Protein AF-A0A917IHY6-F1 (afdb_monomer_lite)

Sequence (249 aa):
MSSLSRALKDVFDDLPLHLRRVADRFEARMARTSADLRDKRRAYQETDTELGDAVDAPRPNRTAAGAVDADAASVRTEAEVRVDASRDAAPDAAPDLGRDAAPDLAPDLGPDTAPDGPVQELDVGTYRELRNREVVGDGLQHDHIPSSAAIIRAKEIELGRELTRDEIRDLHNDAIAVELRDELHAQSRTFRGRNTQEQIDLDARDLPAAAERDYAVLRENLIDTGDYDIETIDDVIDRLRERNGRLGR

Radius of gyration: 30.87 Å; chains: 1; bounding box: 85×78×70 Å

Structure (mmCIF, N/CA/C/O backbone):
data_AF-A0A917IHY6-F1
#
_entry.id   AF-A0A917IHY6-F1
#
loop_
_atom_site.group_PDB
_atom_site.id
_atom_site.type_symbol
_atom_site.label_atom_id
_atom_site.label_alt_id
_atom_site.label_comp_id
_atom_site.label_asym_id
_atom_site.label_entity_id
_atom_site.label_seq_id
_atom_site.pdbx_PDB_ins_code
_atom_site.Cartn_x
_atom_site.Cartn_y
_atom_site.Cartn_z
_atom_site.occupancy
_atom_site.B_iso_or_equiv
_atom_site.auth_seq_id
_atom_site.auth_comp_id
_atom_site.auth_asym_id
_atom_site.auth_atom_id
_atom_site.pdbx_PDB_model_num
ATOM 1 N N . MET A 1 1 ? 46.235 -12.110 6.624 1.00 52.03 1 MET A N 1
ATOM 2 C CA . MET A 1 1 ? 45.543 -11.805 5.352 1.00 52.03 1 MET A CA 1
ATOM 3 C C . MET A 1 1 ? 46.462 -12.195 4.204 1.00 52.03 1 MET A C 1
ATOM 5 O O . MET A 1 1 ? 47.626 -11.811 4.246 1.00 52.03 1 MET A O 1
ATOM 9 N N . SER A 1 2 ? 46.000 -13.037 3.271 1.00 58.53 2 SER A N 1
ATOM 10 C CA . SER A 1 2 ? 46.828 -13.51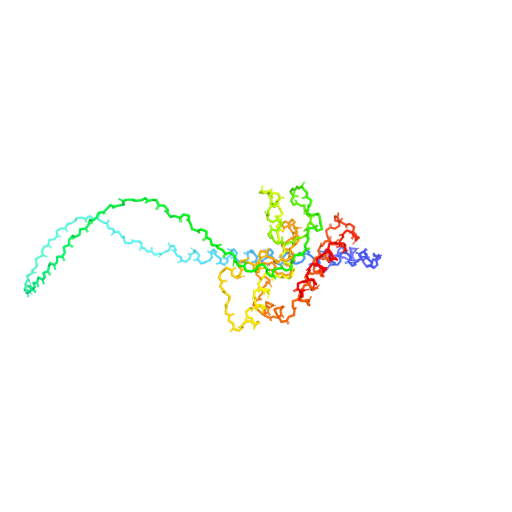9 2.151 1.00 58.53 2 SER A CA 1
ATOM 11 C C . SER A 1 2 ? 47.092 -12.394 1.140 1.00 58.53 2 SER A C 1
ATOM 13 O O . SER A 1 2 ? 46.348 -11.413 1.104 1.00 58.53 2 SER A O 1
ATOM 15 N N . SER A 1 3 ? 48.137 -12.516 0.311 1.00 54.94 3 SER A N 1
ATOM 16 C CA . SER A 1 3 ? 48.445 -11.512 -0.727 1.00 54.94 3 SER A CA 1
ATOM 17 C C . SER A 1 3 ? 47.293 -11.314 -1.720 1.00 54.94 3 SER A C 1
ATOM 19 O O . SER A 1 3 ? 47.098 -10.206 -2.211 1.00 54.94 3 SER A O 1
ATOM 21 N N . LEU A 1 4 ? 46.478 -12.352 -1.932 1.00 43.69 4 LEU A N 1
ATOM 22 C CA . LEU A 1 4 ? 45.288 -12.320 -2.781 1.00 43.69 4 LEU A CA 1
ATOM 23 C C . LEU A 1 4 ? 44.179 -11.422 -2.203 1.00 43.69 4 LEU A C 1
ATOM 25 O O . LEU A 1 4 ? 43.513 -10.706 -2.941 1.00 43.69 4 LEU A O 1
ATOM 29 N N . SER A 1 5 ? 44.024 -11.402 -0.873 1.00 61.12 5 SER A N 1
ATOM 30 C CA . SER A 1 5 ? 43.030 -10.561 -0.185 1.00 61.12 5 SER A CA 1
ATOM 31 C C . SER A 1 5 ? 43.401 -9.075 -0.194 1.00 61.12 5 SER A C 1
ATOM 33 O O . SER A 1 5 ? 42.518 -8.234 -0.054 1.00 61.12 5 SER A O 1
ATOM 35 N N . ARG A 1 6 ? 44.688 -8.745 -0.355 1.00 65.75 6 ARG A N 1
ATOM 36 C CA . ARG A 1 6 ? 45.148 -7.355 -0.453 1.00 65.75 6 ARG A CA 1
ATOM 37 C C . ARG A 1 6 ? 44.912 -6.795 -1.859 1.00 65.75 6 ARG A C 1
ATOM 39 O O . ARG A 1 6 ? 44.321 -5.736 -1.986 1.00 65.75 6 ARG A O 1
ATOM 46 N N . ALA A 1 7 ? 45.238 -7.573 -2.893 1.00 60.28 7 ALA A N 1
ATOM 47 C CA . ALA A 1 7 ? 45.039 -7.174 -4.288 1.00 60.28 7 ALA A CA 1
ATOM 48 C C . ALA A 1 7 ? 43.558 -6.964 -4.663 1.00 60.28 7 ALA A C 1
ATOM 50 O O . ALA A 1 7 ? 43.243 -6.054 -5.421 1.00 60.28 7 ALA A O 1
ATOM 51 N N . LEU A 1 8 ? 42.639 -7.767 -4.111 1.00 59.56 8 LEU A N 1
ATOM 52 C CA . LEU A 1 8 ? 41.200 -7.565 -4.328 1.00 59.56 8 LEU A CA 1
ATOM 53 C C . LEU A 1 8 ? 40.675 -6.281 -3.671 1.00 59.56 8 LEU A C 1
ATOM 55 O O . LEU A 1 8 ? 39.807 -5.622 -4.236 1.00 59.56 8 LEU A O 1
ATOM 59 N N . LYS A 1 9 ? 41.212 -5.919 -2.501 1.00 64.62 9 LYS A N 1
ATOM 60 C CA . LYS A 1 9 ? 40.835 -4.693 -1.794 1.00 64.62 9 LYS A CA 1
ATOM 61 C C . LYS A 1 9 ? 41.284 -3.453 -2.568 1.00 64.62 9 LYS A C 1
ATOM 63 O O . LYS A 1 9 ? 40.494 -2.533 -2.730 1.00 64.62 9 LYS A O 1
ATOM 68 N N . ASP A 1 10 ? 42.498 -3.480 -3.113 1.00 66.69 10 ASP A N 1
ATOM 69 C CA . ASP A 1 10 ? 43.061 -2.358 -3.872 1.00 66.69 10 ASP A CA 1
ATOM 70 C C . ASP A 1 10 ? 42.271 -2.077 -5.169 1.00 66.69 10 ASP A C 1
ATOM 72 O O . ASP A 1 10 ? 42.071 -0.922 -5.525 1.00 66.69 10 ASP A O 1
ATOM 76 N N . VAL A 1 11 ? 41.743 -3.111 -5.840 1.00 67.44 11 VAL A N 1
ATOM 77 C CA . VAL A 1 11 ? 40.859 -2.955 -7.018 1.00 67.44 11 VAL A CA 1
ATOM 78 C C . VAL A 1 11 ? 39.503 -2.351 -6.636 1.00 67.44 11 VAL A C 1
ATOM 80 O O . VAL A 1 11 ? 38.942 -1.538 -7.369 1.00 67.44 11 VAL A O 1
ATOM 83 N N . PHE A 1 12 ? 38.970 -2.733 -5.478 1.00 63.47 12 PHE A N 1
ATOM 84 C CA . PHE A 1 12 ? 37.693 -2.229 -4.973 1.00 63.47 12 PHE A CA 1
ATOM 85 C C . PHE A 1 12 ? 37.798 -0.765 -4.519 1.00 63.47 12 PHE A C 1
ATOM 87 O O . PHE A 1 12 ? 36.914 0.052 -4.781 1.00 63.47 12 PHE A O 1
ATOM 94 N N . ASP A 1 13 ? 38.936 -0.421 -3.914 1.00 69.06 13 ASP A N 1
ATOM 95 C CA . ASP A 1 13 ? 39.289 0.917 -3.452 1.00 69.06 13 ASP A CA 1
ATOM 96 C C . ASP A 1 13 ? 39.707 1.871 -4.587 1.00 69.06 13 ASP A C 1
ATOM 98 O O . ASP A 1 13 ? 40.018 3.030 -4.299 1.00 69.06 13 ASP A O 1
ATOM 102 N N . ASP A 1 14 ? 39.640 1.449 -5.856 1.00 67.31 14 ASP A N 1
ATOM 103 C CA . ASP A 1 14 ? 39.878 2.288 -7.044 1.00 67.31 14 ASP A CA 1
ATOM 104 C C . ASP A 1 14 ? 38.619 2.469 -7.921 1.00 67.31 14 ASP A C 1
ATOM 106 O O . ASP A 1 14 ? 38.602 3.236 -8.883 1.00 67.31 14 ASP A O 1
ATOM 110 N N . LEU A 1 15 ? 37.496 1.836 -7.553 1.00 73.00 15 LEU A N 1
ATOM 111 C CA . LEU A 1 15 ? 36.220 2.021 -8.250 1.00 73.00 15 LEU A CA 1
ATOM 112 C C . LEU A 1 15 ? 35.687 3.459 -8.082 1.00 73.00 15 LEU A C 1
ATOM 114 O O . LEU A 1 15 ? 35.825 4.046 -7.004 1.00 73.00 15 LEU A O 1
ATOM 118 N N . PRO A 1 16 ? 35.005 4.037 -9.085 1.00 81.94 16 PRO A N 1
ATOM 119 C CA . PRO A 1 16 ? 34.210 5.249 -8.908 1.00 81.94 16 PRO A CA 1
ATOM 120 C C . PRO A 1 16 ? 33.250 5.128 -7.714 1.00 81.94 16 PRO A C 1
ATOM 122 O O . PRO A 1 16 ? 32.655 4.072 -7.498 1.00 81.94 16 PRO A O 1
ATOM 125 N N . LEU A 1 17 ? 33.047 6.216 -6.960 1.00 65.94 17 LEU A N 1
ATOM 126 C CA . LEU A 1 17 ? 32.244 6.214 -5.721 1.00 65.94 17 LEU A CA 1
ATOM 127 C C . LEU A 1 17 ? 30.842 5.600 -5.883 1.00 65.94 17 LEU A C 1
ATOM 129 O O . LEU A 1 17 ? 30.334 4.986 -4.948 1.00 65.94 17 LEU A O 1
ATOM 133 N N . HIS A 1 18 ? 30.219 5.739 -7.056 1.00 57.50 18 HIS A N 1
ATOM 134 C CA . HIS A 1 18 ? 28.907 5.148 -7.325 1.00 57.50 18 HIS A CA 1
ATOM 135 C C . HIS A 1 18 ? 28.958 3.613 -7.424 1.00 57.50 18 HIS A C 1
ATOM 137 O O . HIS A 1 18 ? 28.060 2.952 -6.913 1.00 57.50 18 HIS A O 1
ATOM 143 N N . LEU A 1 19 ? 30.026 3.035 -7.985 1.00 60.97 19 LEU A N 1
ATOM 144 C CA . LEU A 1 19 ? 30.206 1.582 -8.080 1.00 60.97 19 LEU A CA 1
ATOM 145 C C . LEU A 1 19 ? 30.594 0.958 -6.738 1.00 60.97 19 LEU A C 1
ATOM 147 O O . LEU A 1 19 ? 30.112 -0.128 -6.427 1.00 60.97 19 LEU A O 1
ATOM 151 N N . ARG A 1 20 ? 31.357 1.666 -5.893 1.00 68.81 20 ARG A N 1
ATOM 152 C CA . ARG A 1 20 ? 31.604 1.214 -4.510 1.00 68.81 20 ARG A CA 1
ATOM 153 C C . ARG A 1 20 ? 30.316 1.123 -3.710 1.00 68.81 20 ARG A C 1
ATOM 155 O O . ARG A 1 20 ? 30.059 0.100 -3.102 1.00 68.81 20 ARG A O 1
ATOM 162 N N . ARG A 1 21 ? 29.438 2.125 -3.813 1.00 69.12 21 ARG A N 1
ATOM 163 C CA . ARG A 1 21 ? 28.124 2.089 -3.148 1.00 69.12 21 ARG A CA 1
ATOM 164 C C . ARG A 1 21 ? 27.233 0.950 -3.638 1.00 69.12 21 ARG A C 1
ATOM 166 O O . ARG A 1 21 ? 26.403 0.470 -2.877 1.00 69.12 21 ARG A O 1
ATOM 173 N N . VAL A 1 22 ? 27.335 0.547 -4.904 1.00 69.44 22 VAL A N 1
ATOM 174 C CA . VAL A 1 22 ? 26.608 -0.627 -5.419 1.00 69.44 22 VAL A CA 1
ATOM 175 C C . VAL A 1 22 ? 27.197 -1.909 -4.832 1.00 69.44 22 VAL A C 1
ATOM 177 O O . VAL A 1 22 ? 26.452 -2.763 -4.362 1.00 69.44 22 VAL A O 1
ATOM 180 N N . ALA A 1 23 ? 28.521 -2.018 -4.789 1.00 66.50 23 AL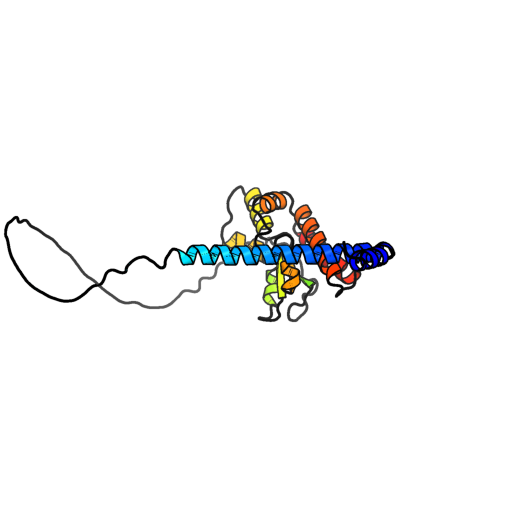A A N 1
ATOM 181 C CA . ALA A 1 23 ? 29.199 -3.206 -4.299 1.00 66.50 23 ALA A CA 1
ATOM 182 C C . ALA A 1 23 ? 29.101 -3.368 -2.763 1.00 66.50 23 ALA A C 1
ATOM 184 O O . ALA A 1 23 ? 28.805 -4.462 -2.294 1.00 66.50 23 ALA A O 1
ATOM 185 N N . ASP A 1 24 ? 29.193 -2.282 -1.989 1.00 70.62 24 ASP A N 1
ATOM 186 C CA . ASP A 1 24 ? 28.941 -2.267 -0.538 1.00 70.62 24 ASP A CA 1
ATOM 187 C C . ASP A 1 24 ? 27.495 -2.686 -0.221 1.00 70.62 24 ASP A C 1
ATOM 189 O O . ASP A 1 24 ? 27.236 -3.439 0.721 1.00 70.62 24 ASP A O 1
ATOM 193 N N . ARG A 1 25 ? 26.527 -2.236 -1.035 1.00 70.06 25 ARG A N 1
ATOM 194 C CA . ARG A 1 25 ? 25.117 -2.636 -0.903 1.00 70.06 25 ARG A CA 1
ATOM 195 C C . ARG A 1 25 ? 24.902 -4.103 -1.260 1.00 70.06 25 ARG A C 1
ATOM 197 O O . ARG A 1 25 ? 24.143 -4.782 -0.568 1.00 70.06 25 ARG A O 1
ATOM 204 N N . PHE A 1 26 ? 25.597 -4.608 -2.279 1.00 72.19 26 PHE A N 1
ATOM 205 C CA . PHE A 1 26 ? 25.590 -6.025 -2.633 1.00 72.19 26 PHE A CA 1
ATOM 206 C C . PHE A 1 26 ? 26.184 -6.893 -1.514 1.00 72.19 26 PHE A C 1
ATOM 208 O O . PHE A 1 26 ? 25.563 -7.875 -1.107 1.00 72.19 26 PHE A O 1
ATOM 215 N N . GLU A 1 27 ? 27.327 -6.509 -0.939 1.00 68.06 27 GLU A N 1
ATOM 216 C CA . GLU A 1 27 ? 27.917 -7.214 0.205 1.00 68.06 27 GLU A CA 1
ATOM 217 C C . GLU A 1 27 ? 26.998 -7.181 1.434 1.00 68.06 27 GLU A C 1
ATOM 219 O O . GLU A 1 27 ? 26.777 -8.215 2.070 1.00 68.06 27 GLU A O 1
ATOM 224 N N . ALA A 1 28 ? 26.374 -6.036 1.730 1.00 66.81 28 ALA A N 1
ATOM 225 C CA . ALA A 1 28 ? 25.396 -5.917 2.810 1.00 66.81 28 ALA A CA 1
ATOM 226 C C . ALA A 1 28 ? 24.134 -6.766 2.564 1.00 66.81 28 ALA A C 1
ATOM 228 O O . ALA A 1 28 ? 23.546 -7.293 3.511 1.00 66.81 28 ALA A O 1
ATOM 229 N N . ARG A 1 29 ? 23.696 -6.920 1.307 1.00 68.88 29 ARG A N 1
ATOM 230 C CA . ARG A 1 29 ? 22.599 -7.823 0.919 1.00 68.88 29 ARG A CA 1
ATOM 231 C C . ARG A 1 29 ? 22.995 -9.281 1.143 1.00 68.88 29 ARG A C 1
ATOM 233 O O . ARG A 1 29 ? 22.275 -9.996 1.832 1.00 68.88 29 ARG A O 1
ATOM 240 N N . MET A 1 30 ? 24.172 -9.691 0.675 1.00 71.69 30 MET A N 1
ATOM 241 C CA . MET A 1 30 ? 24.686 -11.051 0.871 1.00 71.69 30 MET A CA 1
ATOM 242 C C . MET A 1 30 ? 24.884 -11.395 2.353 1.00 71.69 30 MET A C 1
ATOM 244 O O . MET A 1 30 ? 24.574 -12.509 2.776 1.00 71.69 30 MET A O 1
ATOM 248 N N . ALA A 1 31 ? 25.341 -10.440 3.167 1.00 66.88 31 ALA A N 1
ATOM 249 C CA . ALA A 1 31 ? 25.470 -10.616 4.611 1.00 66.88 31 ALA A CA 1
ATOM 250 C C . ALA A 1 31 ? 24.107 -10.812 5.296 1.00 66.88 31 ALA A C 1
ATOM 252 O O . ALA A 1 31 ? 23.974 -11.693 6.146 1.00 66.88 31 ALA A O 1
ATOM 253 N N . ARG A 1 32 ? 23.082 -10.048 4.891 1.00 68.75 32 ARG A N 1
ATOM 254 C CA . ARG A 1 32 ? 21.708 -10.170 5.409 1.00 68.75 32 ARG A CA 1
ATOM 255 C C . ARG A 1 32 ? 21.053 -11.491 5.008 1.00 68.75 32 ARG A C 1
ATOM 257 O O . ARG A 1 32 ? 20.504 -12.168 5.870 1.00 68.75 32 ARG A O 1
ATOM 264 N N . THR A 1 33 ? 21.192 -11.915 3.752 1.00 64.81 33 THR A N 1
ATOM 265 C CA . THR A 1 33 ? 20.713 -13.232 3.297 1.00 64.81 33 THR A CA 1
ATOM 266 C C . THR A 1 33 ? 21.433 -14.374 4.020 1.00 64.81 33 THR A C 1
ATOM 268 O O . THR A 1 33 ? 20.814 -15.363 4.397 1.00 64.81 33 THR A O 1
ATOM 271 N N . SER A 1 34 ? 22.738 -14.237 4.272 1.00 64.19 34 SER A N 1
ATOM 272 C CA . SER A 1 34 ? 23.511 -15.218 5.045 1.00 64.19 34 SER A CA 1
ATOM 273 C C . SER A 1 34 ? 23.058 -15.295 6.508 1.00 64.19 34 SER A C 1
ATOM 275 O O . SER A 1 34 ? 23.006 -16.390 7.068 1.00 64.19 34 SER A O 1
ATOM 277 N N . ALA A 1 35 ? 22.705 -14.163 7.125 1.00 63.00 35 ALA A N 1
ATOM 278 C CA . ALA A 1 35 ? 22.148 -14.120 8.476 1.00 63.00 35 ALA A CA 1
ATOM 279 C C . ALA A 1 35 ? 20.760 -14.780 8.536 1.00 63.00 35 ALA A C 1
ATOM 281 O O . ALA A 1 35 ? 20.571 -15.692 9.333 1.00 63.00 35 ALA A O 1
ATOM 282 N N . ASP A 1 36 ? 19.854 -14.433 7.619 1.00 64.88 36 ASP A N 1
ATOM 283 C CA . ASP A 1 36 ? 18.522 -15.046 7.513 1.00 64.88 36 ASP A CA 1
ATOM 284 C C . ASP A 1 36 ? 18.600 -16.569 7.290 1.00 64.88 36 ASP A C 1
ATOM 286 O O . ASP A 1 36 ? 17.892 -17.342 7.931 1.00 64.88 36 ASP A O 1
ATOM 290 N N . LEU A 1 37 ? 19.531 -17.041 6.453 1.00 60.97 37 LEU A N 1
ATOM 291 C CA . LEU A 1 37 ? 19.769 -18.476 6.267 1.00 60.97 37 LEU A CA 1
ATOM 292 C C . LEU A 1 37 ? 20.340 -19.157 7.520 1.00 60.97 37 LEU A C 1
ATOM 294 O O . LEU A 1 37 ? 20.030 -20.323 7.772 1.00 60.97 37 LEU A O 1
ATOM 298 N N . ARG A 1 38 ? 21.167 -18.465 8.315 1.00 66.38 38 ARG A N 1
ATOM 299 C CA . ARG A 1 38 ? 21.666 -18.987 9.599 1.00 66.38 38 ARG A CA 1
ATOM 300 C C . ARG A 1 38 ? 20.560 -19.056 10.643 1.00 66.38 38 ARG A C 1
ATOM 302 O O . ARG A 1 38 ? 20.490 -20.064 11.339 1.00 66.38 38 ARG A O 1
ATOM 309 N N . ASP A 1 39 ? 19.695 -18.052 10.709 1.00 67.56 39 ASP A N 1
ATOM 310 C CA . ASP A 1 39 ? 18.568 -18.015 11.640 1.00 67.56 39 ASP A CA 1
ATOM 311 C C . ASP A 1 39 ? 17.512 -19.061 11.267 1.00 67.56 39 ASP A C 1
ATOM 313 O O . ASP A 1 39 ? 17.066 -19.813 12.130 1.00 67.56 39 ASP A O 1
ATOM 317 N N . LYS A 1 40 ? 17.216 -19.237 9.971 1.00 61.91 40 LYS A N 1
ATOM 318 C CA . LYS A 1 40 ? 16.398 -20.356 9.471 1.00 61.91 40 LYS A CA 1
ATOM 319 C C . LYS A 1 40 ? 17.015 -21.704 9.830 1.00 61.91 40 LYS A C 1
ATOM 321 O O . LYS A 1 40 ? 16.323 -22.577 10.341 1.00 61.91 40 LYS A O 1
ATOM 326 N N . ARG A 1 41 ? 18.322 -21.886 9.611 1.00 59.75 41 ARG A N 1
ATOM 327 C CA . ARG A 1 41 ? 19.028 -23.128 9.974 1.00 59.75 41 ARG A CA 1
ATOM 328 C C . ARG A 1 41 ? 18.998 -23.390 11.481 1.00 59.75 41 ARG A C 1
ATOM 330 O O . ARG A 1 41 ? 18.893 -24.545 11.879 1.00 59.75 41 ARG A O 1
ATOM 337 N N . ARG A 1 42 ? 19.077 -22.344 12.303 1.00 60.00 42 ARG A N 1
ATOM 338 C CA . ARG A 1 42 ? 18.966 -22.436 13.760 1.00 60.00 42 ARG A CA 1
ATOM 339 C C . ARG A 1 42 ? 17.552 -22.820 14.193 1.00 60.00 42 ARG A C 1
ATOM 341 O O . ARG A 1 42 ? 17.416 -23.744 14.982 1.00 60.00 42 ARG A O 1
ATOM 348 N N . ALA A 1 43 ? 16.528 -22.203 13.607 1.00 47.75 43 ALA A N 1
ATOM 349 C CA . ALA A 1 43 ? 15.133 -22.559 13.849 1.00 47.75 43 ALA A CA 1
ATOM 350 C C . ALA A 1 43 ? 14.850 -24.031 13.491 1.00 47.75 43 ALA A C 1
ATOM 352 O O . ALA A 1 43 ? 14.218 -24.730 14.272 1.00 47.75 43 ALA A O 1
ATOM 353 N N . TYR A 1 44 ? 15.402 -24.538 12.379 1.00 48.97 44 TYR A N 1
ATOM 354 C CA . TYR A 1 44 ? 15.304 -25.962 12.023 1.00 48.97 44 TYR A CA 1
ATOM 355 C C . TYR A 1 44 ? 16.032 -26.895 13.011 1.00 48.97 44 TYR A C 1
ATOM 357 O O . TYR A 1 44 ? 15.560 -27.996 13.280 1.00 48.97 44 TYR A O 1
ATOM 365 N N . GLN A 1 45 ? 17.172 -26.477 13.571 1.00 48.59 45 GLN A N 1
ATOM 366 C CA . GLN A 1 45 ? 17.917 -27.275 14.557 1.00 48.59 45 GLN A CA 1
ATOM 367 C C . GLN A 1 45 ? 17.257 -27.277 15.945 1.00 48.59 45 GLN A C 1
ATOM 369 O O . GLN A 1 45 ? 17.321 -28.279 16.658 1.00 48.59 45 GLN A O 1
ATOM 374 N N . GLU A 1 46 ? 16.599 -26.182 16.322 1.00 49.50 46 GLU A N 1
ATOM 375 C CA . GLU A 1 46 ? 15.842 -26.081 17.572 1.00 49.50 46 GLU A CA 1
ATOM 376 C C . GLU A 1 46 ? 14.551 -26.927 17.501 1.00 49.50 46 GLU A C 1
ATOM 378 O O . GLU A 1 46 ? 14.233 -27.619 18.467 1.00 49.50 46 GLU A O 1
ATOM 383 N N . THR A 1 47 ? 13.897 -27.030 16.333 1.00 46.34 47 THR A N 1
ATOM 384 C CA . THR A 1 47 ? 12.732 -27.920 16.140 1.00 46.34 47 THR A CA 1
ATOM 385 C C . THR A 1 47 ? 13.065 -29.417 16.122 1.00 46.34 47 THR A C 1
ATOM 387 O O . THR A 1 47 ? 12.226 -30.226 16.511 1.00 46.34 47 THR A O 1
ATOM 390 N N . ASP A 1 48 ? 14.278 -29.809 15.717 1.00 39.50 48 ASP A N 1
ATOM 391 C CA . ASP A 1 48 ? 14.716 -31.217 15.768 1.00 39.50 48 ASP A CA 1
ATOM 392 C C . ASP A 1 48 ? 15.134 -31.655 17.182 1.00 39.50 48 ASP A C 1
ATOM 394 O O . ASP A 1 48 ? 15.082 -32.842 17.511 1.00 39.50 48 ASP A O 1
ATOM 398 N N . THR A 1 49 ? 15.509 -30.710 18.050 1.00 39.94 49 THR A N 1
ATOM 399 C CA . THR A 1 49 ? 15.879 -31.019 19.440 1.00 39.94 49 THR A CA 1
ATOM 400 C C . THR A 1 49 ? 14.631 -31.258 20.303 1.00 39.94 49 THR A C 1
ATOM 402 O O . THR A 1 49 ? 14.632 -32.160 21.135 1.00 39.94 49 THR A O 1
ATOM 405 N N . GLU A 1 50 ? 13.519 -30.560 20.037 1.00 42.94 50 GLU A N 1
ATOM 406 C CA . GLU A 1 50 ? 12.238 -30.790 20.734 1.00 42.94 50 GLU A CA 1
ATOM 407 C C . GLU A 1 50 ? 11.469 -32.043 20.257 1.00 42.94 50 GLU A C 1
ATOM 409 O O . GLU A 1 50 ? 10.582 -32.522 20.965 1.00 42.94 50 GLU A O 1
ATOM 414 N N . LEU A 1 51 ? 11.831 -32.636 19.110 1.00 39.84 51 LEU A N 1
ATOM 415 C CA . LEU A 1 51 ? 11.335 -33.957 18.682 1.00 39.84 51 LEU A CA 1
ATOM 416 C C . LEU A 1 51 ? 12.244 -35.130 19.101 1.00 39.84 51 LEU A C 1
ATOM 418 O O . LEU A 1 51 ? 11.798 -36.280 19.078 1.00 39.84 51 LEU A O 1
ATOM 422 N N . GLY A 1 52 ? 13.490 -34.862 19.504 1.00 35.66 52 GLY A N 1
ATOM 423 C CA . GLY A 1 52 ? 14.463 -35.879 19.921 1.00 35.66 52 GLY A CA 1
ATOM 424 C C . GLY A 1 52 ? 14.258 -36.424 21.339 1.00 35.66 52 GLY A C 1
ATOM 425 O O . GLY A 1 52 ? 14.607 -37.573 21.600 1.00 35.66 52 GLY A O 1
ATOM 426 N N . ASP A 1 53 ? 13.629 -35.653 22.229 1.00 40.53 53 ASP A N 1
ATOM 427 C CA . ASP A 1 53 ? 13.433 -36.041 23.638 1.00 40.53 53 ASP A CA 1
ATOM 428 C C . ASP A 1 53 ? 12.100 -36.774 23.903 1.00 40.53 53 ASP A C 1
ATOM 430 O O . ASP A 1 53 ? 11.836 -37.228 25.017 1.00 40.53 53 ASP A O 1
ATOM 434 N N . ALA A 1 54 ? 11.261 -36.957 22.876 1.00 40.25 54 ALA A N 1
ATOM 435 C CA . ALA A 1 54 ? 9.946 -37.602 22.987 1.00 40.25 54 ALA A CA 1
ATOM 436 C C . ALA A 1 54 ? 9.897 -39.060 22.474 1.00 40.25 54 ALA A C 1
ATOM 438 O O . ALA A 1 54 ? 8.808 -39.622 22.325 1.00 40.25 54 ALA A O 1
ATOM 439 N N . VAL A 1 55 ? 11.046 -39.697 22.206 1.00 42.00 55 VAL A N 1
ATOM 440 C CA . VAL A 1 55 ? 11.116 -41.070 21.655 1.00 42.00 55 VAL A CA 1
ATOM 441 C C . VAL A 1 55 ? 11.520 -42.172 22.644 1.00 42.00 55 VAL A C 1
ATOM 443 O O . VAL A 1 55 ? 11.575 -43.327 22.230 1.00 42.00 55 VAL A O 1
ATOM 446 N N . ASP A 1 56 ? 11.691 -41.884 23.941 1.00 40.16 56 ASP A N 1
ATOM 447 C CA . ASP A 1 56 ? 12.083 -42.908 24.938 1.00 40.16 56 ASP A CA 1
ATOM 448 C C . ASP A 1 56 ? 11.098 -43.087 26.113 1.00 40.16 56 ASP A C 1
ATOM 450 O O . ASP A 1 56 ? 11.470 -43.387 27.247 1.00 40.16 56 ASP A O 1
ATOM 454 N N . ALA A 1 57 ? 9.796 -42.923 25.851 1.00 34.06 57 ALA A N 1
ATOM 455 C CA . ALA A 1 57 ? 8.751 -43.310 26.800 1.00 34.06 57 ALA A CA 1
ATOM 456 C C . ALA A 1 57 ? 8.220 -44.727 26.475 1.00 34.06 57 ALA A C 1
ATOM 458 O O . ALA A 1 57 ? 7.682 -44.946 25.382 1.00 34.06 57 ALA A O 1
ATOM 459 N N . PRO A 1 58 ? 8.316 -45.708 27.396 1.00 32.41 58 PRO A N 1
ATOM 460 C CA . PRO A 1 58 ? 7.877 -47.074 27.134 1.00 32.41 58 PRO A CA 1
ATOM 461 C C . PRO A 1 58 ? 6.348 -47.144 27.015 1.00 32.41 58 PRO A C 1
ATOM 463 O O . PRO A 1 58 ? 5.606 -46.773 27.926 1.00 32.41 58 PRO A O 1
ATOM 466 N N . ARG A 1 59 ? 5.865 -47.651 25.875 1.00 32.97 59 ARG A N 1
ATOM 467 C CA . ARG A 1 59 ? 4.434 -47.878 25.620 1.00 32.97 59 ARG A CA 1
ATOM 468 C C . ARG A 1 59 ? 3.892 -49.007 26.515 1.00 32.97 59 ARG A C 1
ATOM 470 O O . ARG A 1 59 ? 4.501 -50.078 26.553 1.00 32.97 59 ARG A O 1
ATOM 477 N N . PRO A 1 60 ? 2.727 -48.845 27.172 1.00 31.16 60 PRO A N 1
ATOM 478 C CA . PRO A 1 60 ? 2.108 -49.923 27.932 1.00 31.16 60 PRO A CA 1
ATOM 479 C C . PRO A 1 60 ? 1.438 -50.940 26.997 1.00 31.16 60 PRO A C 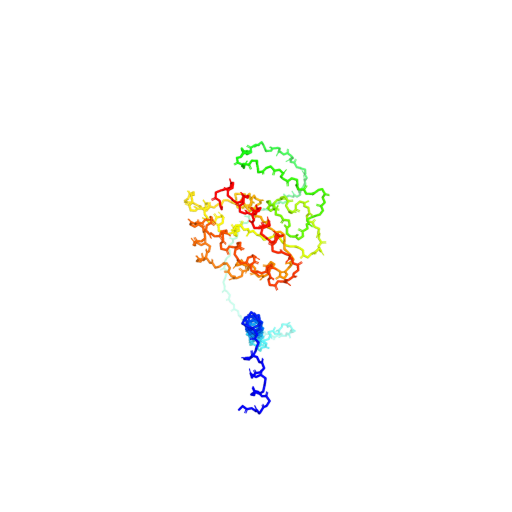1
ATOM 481 O O . PRO A 1 60 ? 0.586 -50.605 26.173 1.00 31.16 60 PRO A O 1
ATOM 484 N N . ASN A 1 61 ? 1.831 -52.203 27.149 1.00 31.64 61 ASN A N 1
ATOM 485 C CA . ASN A 1 61 ? 1.293 -53.347 26.424 1.00 31.64 61 ASN A CA 1
ATOM 486 C C . ASN A 1 61 ? -0.063 -53.781 27.022 1.00 31.64 61 ASN A C 1
ATOM 488 O O . ASN A 1 61 ? -0.180 -53.962 28.235 1.00 31.64 61 ASN A O 1
ATOM 492 N N . ARG A 1 62 ? -1.085 -53.986 26.182 1.00 29.34 62 ARG A N 1
ATOM 493 C CA . ARG A 1 62 ? -2.365 -54.612 26.557 1.00 29.34 62 ARG A CA 1
ATOM 494 C C . ARG A 1 62 ? -2.654 -55.777 25.617 1.00 29.34 62 ARG A C 1
ATOM 496 O O . ARG A 1 62 ? -3.027 -55.556 24.471 1.00 29.34 62 ARG A O 1
ATOM 503 N N . THR A 1 63 ? -2.534 -56.994 26.148 1.00 27.44 63 THR A N 1
ATOM 504 C CA . THR A 1 63 ? -3.531 -58.093 26.176 1.00 27.44 63 THR A CA 1
ATOM 505 C C . THR A 1 63 ? -2.843 -59.462 26.148 1.00 27.44 63 THR A C 1
ATOM 507 O O . THR A 1 63 ? -2.201 -59.808 25.167 1.00 27.44 63 THR A O 1
ATOM 510 N N . ALA A 1 64 ? -3.017 -60.252 27.217 1.00 28.83 64 ALA A N 1
ATOM 511 C CA . ALA A 1 64 ? -3.304 -61.692 27.166 1.00 28.83 64 ALA A CA 1
ATOM 512 C C . ALA A 1 64 ? -3.541 -62.262 28.584 1.00 28.83 64 ALA A C 1
ATOM 514 O O . ALA A 1 64 ? -2.721 -62.105 29.479 1.00 28.83 64 ALA A O 1
ATOM 515 N N . ALA A 1 65 ? -4.714 -62.884 28.715 1.00 27.66 65 ALA A N 1
ATOM 516 C CA . ALA A 1 65 ? -5.239 -63.874 29.661 1.00 27.66 65 ALA A CA 1
ATOM 517 C C . ALA A 1 65 ? -4.389 -64.449 30.823 1.00 27.66 65 ALA A C 1
ATOM 519 O O . ALA A 1 65 ? -3.275 -64.922 30.622 1.00 27.66 65 ALA A O 1
ATOM 520 N N . GLY A 1 66 ? -5.066 -64.638 31.970 1.00 27.64 66 GLY A N 1
ATOM 521 C CA . GLY A 1 66 ? -4.863 -65.788 32.868 1.00 27.64 66 GLY A CA 1
ATOM 522 C C . GLY A 1 66 ? -5.068 -65.514 34.367 1.00 27.64 66 GLY A C 1
ATOM 523 O O . GLY A 1 66 ? -4.234 -64.829 34.933 1.00 27.64 66 GLY A O 1
ATOM 524 N N . ALA A 1 67 ? -6.153 -66.075 34.947 1.00 27.22 67 ALA A N 1
ATOM 525 C CA . ALA A 1 67 ? -6.297 -66.759 36.264 1.00 27.22 67 ALA A CA 1
ATOM 526 C C . ALA A 1 67 ? -5.585 -66.179 37.525 1.00 27.22 67 ALA A C 1
ATOM 528 O O . ALA A 1 67 ? -4.421 -65.832 37.449 1.00 27.22 67 ALA A O 1
ATOM 529 N N . VAL A 1 68 ? -6.092 -66.136 38.767 1.00 31.91 68 VAL A N 1
ATOM 530 C CA . VAL A 1 68 ? -7.231 -66.682 39.547 1.00 31.91 68 VAL A CA 1
ATOM 531 C C . VAL A 1 68 ? -7.203 -65.993 40.943 1.00 31.91 68 VAL A C 1
ATOM 533 O O . VAL A 1 68 ? -6.224 -65.324 41.262 1.00 31.91 68 VAL A O 1
ATOM 536 N N . ASP A 1 69 ? -8.246 -66.238 41.752 1.00 29.55 69 ASP A N 1
ATOM 537 C CA . ASP A 1 69 ? -8.389 -66.043 43.217 1.00 29.55 69 ASP A CA 1
ATOM 538 C C . ASP A 1 69 ? -8.752 -64.621 43.711 1.00 29.55 69 ASP A C 1
ATOM 540 O O . ASP A 1 69 ? -7.996 -63.669 43.572 1.00 29.55 69 ASP A O 1
ATOM 544 N N . ALA A 1 70 ? -10.011 -64.356 44.092 1.00 28.69 70 ALA A N 1
ATOM 545 C CA . ALA A 1 70 ? -10.717 -64.730 45.333 1.00 28.69 70 ALA A CA 1
ATOM 546 C C . ALA A 1 70 ? -10.271 -63.894 46.549 1.00 28.69 70 ALA A C 1
ATOM 548 O O . ALA A 1 70 ? -9.215 -64.151 47.106 1.00 28.69 70 ALA A O 1
ATOM 549 N N . ASP A 1 71 ? -11.080 -62.914 46.970 1.00 28.70 71 ASP A N 1
ATOM 550 C CA . ASP A 1 71 ? -11.808 -62.964 48.251 1.00 28.70 71 ASP A CA 1
ATOM 551 C C . ASP A 1 71 ? -12.775 -61.765 48.389 1.00 28.70 71 ASP A C 1
ATOM 553 O O . ASP A 1 71 ? -12.772 -60.821 47.600 1.00 28.70 71 ASP A O 1
ATOM 557 N N . ALA A 1 72 ? -13.671 -61.889 49.356 1.00 27.59 72 ALA A N 1
ATOM 558 C CA . ALA A 1 72 ? -15.006 -61.344 49.439 1.00 27.59 72 ALA A CA 1
ATOM 559 C C . ALA A 1 72 ? -15.176 -59.909 49.980 1.00 27.59 72 ALA A C 1
ATOM 561 O O . ALA A 1 72 ? -14.303 -59.317 50.605 1.00 27.59 72 ALA A O 1
ATOM 562 N N . ALA A 1 73 ? -16.443 -59.487 49.850 1.00 30.25 73 ALA A N 1
ATOM 563 C CA . ALA A 1 73 ? -17.260 -58.751 50.823 1.00 30.25 73 ALA A CA 1
ATOM 564 C C . ALA A 1 73 ? -17.638 -57.294 50.490 1.00 30.25 73 ALA A C 1
ATOM 566 O O . ALA A 1 73 ? -16.868 -56.371 50.704 1.00 30.25 73 ALA A O 1
ATOM 567 N N . SER A 1 74 ? -18.931 -57.154 50.140 1.00 29.56 74 SER A N 1
ATOM 568 C CA . SER A 1 74 ? -19.926 -56.258 50.770 1.00 29.56 74 SER A CA 1
ATOM 569 C C . SER A 1 74 ? -19.688 -54.741 50.610 1.00 29.56 74 SER A C 1
ATOM 571 O O . SER A 1 74 ? -18.664 -54.214 51.002 1.00 29.56 74 SER A O 1
ATOM 573 N N . VAL A 1 75 ? -20.606 -53.925 50.086 1.00 34.75 75 VAL A N 1
ATOM 574 C CA . VAL A 1 75 ? -21.975 -53.680 50.567 1.00 34.75 75 VAL A CA 1
ATOM 575 C C . VAL A 1 75 ? -22.770 -52.934 49.471 1.00 34.75 75 VAL A C 1
ATOM 577 O O . VAL A 1 75 ? -22.218 -52.173 48.682 1.00 34.75 75 VAL A O 1
ATOM 580 N N . ARG A 1 76 ? -24.081 -53.207 49.453 1.00 34.25 76 ARG A N 1
ATOM 581 C CA . ARG A 1 76 ? -25.185 -52.614 48.662 1.00 34.25 76 ARG A CA 1
ATOM 582 C C . ARG A 1 76 ? -25.286 -51.090 48.885 1.00 34.25 76 ARG A C 1
ATOM 584 O O . ARG A 1 76 ? -24.808 -50.608 49.896 1.00 34.25 76 ARG A O 1
ATOM 591 N N . THR A 1 77 ? -25.862 -50.284 47.999 1.00 30.69 77 THR A N 1
ATOM 592 C CA . THR A 1 77 ? -27.316 -50.031 47.851 1.00 30.69 77 THR A CA 1
ATOM 593 C C . THR A 1 77 ? -27.508 -49.114 46.632 1.00 30.69 77 THR A C 1
ATOM 595 O O . THR A 1 77 ? -26.684 -48.232 46.419 1.00 30.69 77 THR A O 1
ATOM 598 N N . GLU A 1 78 ? -28.405 -49.451 45.695 1.00 36.00 78 GLU A N 1
ATOM 599 C CA . GLU A 1 78 ? -29.736 -48.821 45.494 1.00 36.00 78 GLU A CA 1
ATOM 600 C C . GLU A 1 78 ? -29.663 -47.305 45.217 1.00 36.00 78 GLU A C 1
ATOM 602 O O . GLU A 1 78 ? -29.011 -46.573 45.943 1.00 36.00 78 GLU A O 1
ATOM 607 N N . ALA A 1 79 ? -30.337 -46.710 44.242 1.00 32.81 79 ALA A N 1
ATOM 608 C CA . ALA A 1 79 ? -31.333 -47.154 43.285 1.00 32.81 79 ALA A CA 1
ATOM 609 C C . ALA A 1 79 ? -31.675 -45.910 42.440 1.00 32.81 79 ALA A C 1
ATOM 611 O O . ALA A 1 79 ? -31.733 -44.817 42.990 1.00 32.81 79 ALA A O 1
ATOM 612 N N . GLU A 1 80 ? -31.970 -46.137 41.153 1.00 36.34 80 GLU A N 1
ATOM 613 C CA . GLU A 1 80 ? -33.122 -45.535 40.462 1.00 36.34 80 GLU A CA 1
ATOM 614 C C . GLU A 1 80 ? -33.095 -44.004 40.170 1.00 36.34 80 GLU A C 1
ATOM 616 O O . GLU A 1 80 ? -32.688 -43.187 40.973 1.00 36.34 80 GLU A O 1
ATOM 621 N N . VAL A 1 81 ? -33.539 -43.472 39.026 1.00 33.62 81 VAL A N 1
ATOM 622 C CA . VAL A 1 81 ? -34.514 -43.958 38.046 1.00 33.62 81 VAL A CA 1
ATOM 623 C C . VAL A 1 81 ? -34.544 -42.959 36.875 1.00 33.62 81 VAL A C 1
ATOM 625 O O . VAL A 1 81 ? -34.571 -41.765 37.136 1.00 33.62 81 VAL A O 1
ATOM 628 N N . ARG A 1 82 ? -34.544 -43.508 35.640 1.00 34.00 82 ARG A N 1
ATOM 629 C CA . ARG A 1 82 ? -35.368 -43.196 34.436 1.00 34.00 82 ARG A CA 1
ATOM 630 C C . ARG A 1 82 ? -35.427 -41.715 33.980 1.00 34.00 82 ARG A C 1
ATOM 632 O O . ARG A 1 82 ? -35.347 -40.804 34.775 1.00 34.00 82 ARG A O 1
ATOM 639 N N . VAL A 1 83 ? -35.651 -41.305 32.740 1.00 35.50 83 VAL A N 1
ATOM 640 C CA . VAL A 1 83 ? -36.203 -41.786 31.458 1.00 35.50 83 VAL A CA 1
ATOM 641 C C . VAL A 1 83 ? -36.025 -40.554 30.532 1.00 35.50 83 VAL A C 1
ATOM 643 O O . VAL A 1 83 ? -35.862 -39.448 31.035 1.00 35.50 83 VAL A O 1
ATOM 646 N N . ASP A 1 84 ? -36.076 -40.552 29.213 1.00 31.83 84 ASP A N 1
ATOM 647 C CA . ASP A 1 84 ? -36.326 -41.525 28.164 1.00 31.83 84 ASP A CA 1
ATOM 648 C C . ASP A 1 84 ? -35.757 -40.898 26.880 1.00 31.83 84 ASP A C 1
ATOM 650 O O . ASP A 1 84 ? -35.465 -39.703 26.809 1.00 31.83 84 ASP A O 1
ATOM 654 N N . ALA A 1 85 ? -35.676 -41.753 25.876 1.00 29.16 85 ALA A N 1
ATOM 655 C CA . ALA A 1 85 ? -35.625 -41.518 24.449 1.00 29.16 85 ALA A CA 1
ATOM 656 C C . ALA A 1 85 ? -36.322 -40.226 23.970 1.00 29.16 85 ALA A C 1
ATOM 658 O O . ALA A 1 85 ? -37.332 -39.780 24.503 1.00 29.16 85 ALA A O 1
ATOM 659 N N . SER A 1 86 ? -35.931 -39.643 22.843 1.00 33.78 86 SER A N 1
ATOM 660 C CA . SER A 1 86 ? -36.186 -40.207 21.508 1.00 33.78 86 SER A CA 1
ATOM 661 C C . SER A 1 86 ? -35.840 -39.102 20.485 1.00 33.78 86 SER A C 1
ATOM 663 O O . SER A 1 86 ? -35.973 -37.928 20.813 1.00 33.78 86 SER A O 1
ATOM 665 N N . ARG A 1 87 ? -35.117 -39.423 19.396 1.00 34.53 87 ARG A N 1
ATOM 666 C CA . ARG A 1 87 ? -35.617 -39.545 17.997 1.00 34.53 87 ARG A CA 1
ATOM 667 C C . ARG A 1 87 ? -36.268 -38.259 17.460 1.00 34.53 87 ARG A C 1
ATOM 669 O O . ARG A 1 87 ? -37.025 -37.619 18.161 1.00 34.53 87 ARG A O 1
ATOM 676 N N . ASP A 1 88 ? -36.112 -37.831 16.220 1.00 28.84 88 ASP A N 1
ATOM 677 C CA . ASP A 1 88 ? -35.620 -38.436 14.987 1.00 28.84 88 ASP A CA 1
ATOM 678 C C . ASP A 1 88 ? -35.478 -37.291 13.962 1.00 28.84 88 ASP A C 1
ATOM 680 O O . ASP A 1 88 ? -36.171 -36.283 14.062 1.00 28.84 88 ASP A O 1
ATOM 684 N N . ALA A 1 89 ? -34.618 -37.524 12.972 1.00 28.69 89 ALA A N 1
ATOM 685 C CA . ALA A 1 89 ? -34.750 -37.154 11.559 1.00 28.69 89 ALA A CA 1
ATOM 686 C C . ALA A 1 89 ? -35.024 -35.687 11.110 1.00 28.69 89 ALA A C 1
ATOM 688 O O . ALA A 1 89 ? -36.054 -35.081 11.380 1.00 28.69 89 ALA A O 1
ATOM 689 N N . ALA A 1 90 ? -34.081 -35.217 10.278 1.00 35.78 90 ALA A N 1
ATOM 690 C CA . ALA A 1 90 ? -34.088 -34.126 9.278 1.00 35.78 90 ALA A CA 1
ATOM 691 C C . ALA A 1 90 ? -35.337 -34.134 8.330 1.00 35.78 90 ALA A C 1
ATOM 693 O O . ALA A 1 90 ? -36.075 -35.116 8.421 1.00 35.78 90 ALA A O 1
ATOM 694 N N . PRO A 1 91 ? -35.581 -33.196 7.359 1.00 47.16 91 PRO A N 1
ATOM 695 C CA . PRO A 1 91 ? -34.608 -32.357 6.621 1.00 47.16 91 PRO A CA 1
ATOM 696 C C . PRO A 1 91 ? -35.076 -30.968 6.067 1.00 47.16 91 PRO A C 1
ATOM 698 O O . PRO A 1 91 ? -36.224 -30.566 6.198 1.00 47.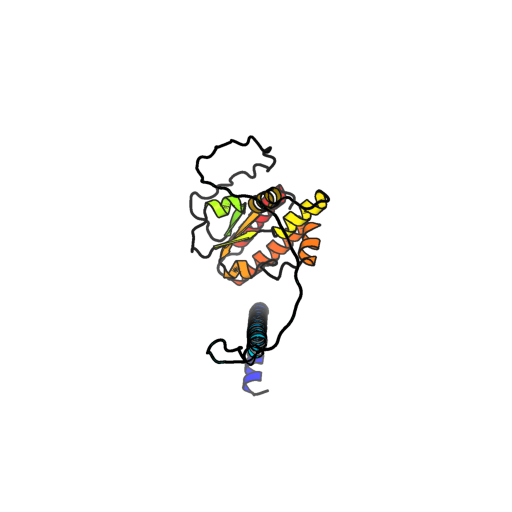16 91 PRO A O 1
ATOM 701 N N . ASP A 1 92 ? -34.128 -30.318 5.373 1.00 33.12 92 ASP A N 1
ATOM 702 C CA . ASP A 1 92 ? -34.240 -29.479 4.156 1.00 33.12 92 ASP A CA 1
ATOM 703 C C . ASP A 1 92 ? -34.831 -28.047 4.135 1.00 33.12 92 ASP A C 1
ATOM 705 O O . ASP A 1 92 ? -35.822 -27.719 4.777 1.00 33.12 92 ASP A O 1
ATOM 709 N N . ALA A 1 93 ? -34.241 -27.268 3.213 1.00 30.64 93 ALA A N 1
ATOM 710 C CA . ALA A 1 93 ? -34.697 -26.024 2.571 1.00 30.64 93 ALA A CA 1
ATOM 711 C C . ALA A 1 93 ? -34.549 -24.662 3.304 1.00 30.64 93 ALA A C 1
ATOM 713 O O . ALA A 1 93 ? -34.991 -24.445 4.427 1.00 30.64 93 ALA A O 1
ATOM 714 N N . ALA A 1 94 ? -33.914 -23.731 2.576 1.00 40.38 94 ALA A N 1
ATOM 715 C CA . ALA A 1 94 ? -33.481 -22.374 2.935 1.00 40.38 94 ALA A CA 1
ATOM 716 C C . ALA A 1 94 ? -34.615 -21.382 3.286 1.00 40.38 94 ALA A C 1
ATOM 718 O O . ALA A 1 94 ? -35.792 -21.659 3.056 1.00 40.38 94 ALA A O 1
ATOM 719 N N . PRO A 1 95 ? -34.250 -20.149 3.693 1.00 39.72 95 PRO A N 1
ATOM 720 C CA . PRO A 1 95 ? -34.609 -19.075 2.770 1.00 39.72 95 PRO A CA 1
ATOM 721 C C . PRO A 1 95 ? -33.492 -18.061 2.500 1.00 39.72 95 PRO A C 1
ATOM 723 O O . PRO A 1 95 ? -32.792 -17.589 3.395 1.00 39.72 95 PRO A O 1
ATOM 726 N N . ASP A 1 96 ? -33.415 -17.716 1.216 1.00 44.34 96 ASP A N 1
ATOM 727 C CA . ASP A 1 96 ? -33.024 -16.414 0.692 1.00 44.34 96 ASP A CA 1
ATOM 728 C C . ASP A 1 96 ? -33.776 -15.308 1.447 1.00 44.34 96 ASP A C 1
ATOM 730 O O . ASP A 1 96 ? -35.007 -15.229 1.406 1.00 44.34 96 ASP A O 1
ATOM 734 N N . LEU A 1 97 ? -33.026 -14.492 2.183 1.00 42.34 97 LEU A N 1
ATOM 735 C CA . LEU A 1 97 ? -33.500 -13.242 2.748 1.00 42.34 97 LEU A CA 1
ATOM 736 C C . LEU A 1 97 ? -32.501 -12.164 2.357 1.00 42.34 97 LEU A C 1
ATOM 738 O O . LEU A 1 97 ? -31.392 -12.090 2.894 1.00 42.34 97 LEU A O 1
ATOM 742 N N . GLY A 1 98 ? -32.940 -11.331 1.416 1.00 42.06 98 GLY A N 1
ATOM 743 C CA . GLY A 1 98 ? -32.314 -10.062 1.101 1.00 42.06 98 GLY A CA 1
ATOM 744 C C . GLY A 1 98 ? -32.012 -9.275 2.371 1.00 42.06 98 GLY A C 1
ATOM 745 O O . GLY A 1 98 ? -32.788 -9.261 3.332 1.00 42.06 98 GLY A O 1
ATOM 746 N N . ARG A 1 99 ? -30.854 -8.621 2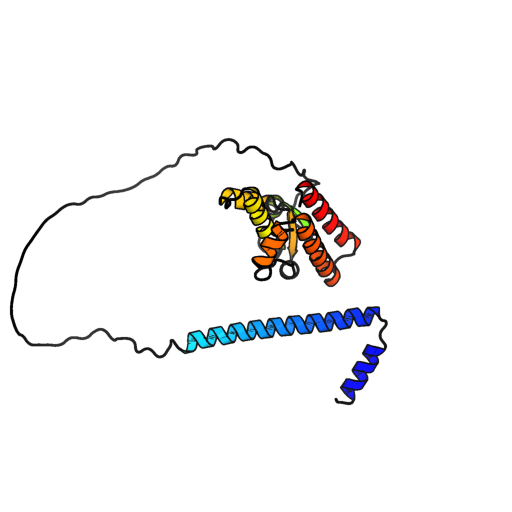.370 1.00 42.09 99 ARG A N 1
ATOM 747 C CA . ARG A 1 99 ? -30.516 -7.644 3.390 1.00 42.09 99 ARG A CA 1
ATOM 748 C C . ARG A 1 99 ? -30.166 -6.339 2.708 1.00 42.09 99 ARG A C 1
ATOM 750 O O . ARG A 1 99 ? -29.128 -6.202 2.069 1.00 42.09 99 ARG A O 1
ATOM 757 N N . ASP A 1 100 ? -31.118 -5.432 2.838 1.00 35.78 100 ASP A N 1
ATOM 758 C CA . ASP A 1 100 ? -31.056 -4.044 2.441 1.00 35.78 100 ASP A CA 1
ATOM 759 C C . ASP A 1 100 ? -29.829 -3.332 3.031 1.00 35.78 100 ASP A C 1
ATOM 761 O O . ASP A 1 100 ? -29.542 -3.430 4.225 1.00 35.78 100 ASP A O 1
ATOM 765 N N . ALA A 1 101 ? -29.153 -2.603 2.141 1.00 42.75 101 ALA A N 1
ATOM 766 C CA . ALA A 1 101 ? -28.494 -1.313 2.333 1.00 42.75 101 ALA A CA 1
ATOM 767 C C . ALA A 1 101 ? -27.772 -1.068 3.673 1.00 42.75 101 ALA A C 1
ATOM 769 O O . ALA A 1 101 ? -28.303 -0.440 4.592 1.00 42.75 101 ALA A O 1
ATOM 770 N N . ALA A 1 102 ? -26.485 -1.418 3.713 1.00 39.06 102 ALA A N 1
ATOM 771 C CA . ALA A 1 102 ? -25.523 -0.569 4.410 1.00 39.06 102 ALA A CA 1
ATOM 772 C C . ALA A 1 102 ? -25.356 0.735 3.598 1.00 39.06 102 ALA A C 1
ATOM 774 O O . ALA A 1 102 ? -25.375 0.673 2.367 1.00 39.06 102 ALA A O 1
ATOM 775 N N . PRO A 1 103 ? -25.237 1.917 4.228 1.00 39.00 103 PRO A N 1
ATOM 776 C CA . PRO A 1 103 ? -24.999 3.143 3.483 1.00 39.00 103 PRO A CA 1
ATOM 777 C C . PRO A 1 103 ? -23.601 3.093 2.858 1.00 39.00 103 PRO A C 1
ATOM 779 O O . PRO A 1 103 ? -22.603 3.029 3.577 1.00 39.00 103 PRO A O 1
ATOM 782 N N . ASP A 1 104 ? -23.559 3.144 1.525 1.00 40.78 104 ASP A N 1
ATOM 783 C CA . ASP A 1 104 ? -22.386 3.495 0.722 1.00 40.78 104 ASP A CA 1
ATOM 784 C C . ASP A 1 104 ? -21.824 4.830 1.229 1.00 40.78 104 ASP A C 1
ATOM 786 O O . ASP A 1 104 ? -22.304 5.913 0.893 1.00 40.78 104 ASP A O 1
ATOM 790 N N . LEU A 1 105 ? -20.831 4.748 2.108 1.00 37.97 105 LEU A N 1
ATOM 791 C CA . LEU A 1 105 ? -20.012 5.879 2.542 1.00 37.97 105 LEU A CA 1
ATOM 792 C C . LEU A 1 105 ? -18.528 5.633 2.252 1.00 37.97 105 LEU A C 1
ATOM 794 O O . LEU A 1 105 ? -17.674 6.354 2.766 1.00 37.97 105 LEU A O 1
ATOM 798 N N . ALA A 1 106 ? -18.210 4.651 1.404 1.00 45.66 106 ALA A N 1
ATOM 799 C CA . ALA A 1 106 ? -16.926 4.656 0.729 1.00 45.66 106 ALA A CA 1
ATOM 800 C C . ALA A 1 106 ? -16.960 5.809 -0.290 1.00 45.66 106 ALA A C 1
ATOM 802 O O . ALA A 1 106 ? -17.906 5.876 -1.081 1.00 45.66 106 ALA A O 1
ATOM 803 N N . PRO A 1 107 ? -16.000 6.751 -0.273 1.00 43.16 107 PRO A N 1
ATOM 804 C CA . PRO A 1 107 ? -15.869 7.675 -1.387 1.00 43.16 107 PRO A CA 1
ATOM 805 C C . PRO A 1 107 ? -15.718 6.839 -2.659 1.00 43.16 107 PRO A C 1
ATOM 807 O O . PRO A 1 107 ? -14.887 5.933 -2.703 1.00 43.16 107 PRO A O 1
ATOM 810 N N . ASP A 1 108 ? -16.553 7.119 -3.660 1.00 41.47 108 ASP A N 1
ATOM 811 C CA . ASP A 1 108 ? -16.392 6.606 -5.016 1.00 41.47 108 ASP A CA 1
ATOM 812 C C . ASP A 1 108 ? -15.014 7.057 -5.505 1.00 41.47 108 ASP A C 1
ATOM 814 O O . ASP A 1 108 ? -14.822 8.194 -5.938 1.00 41.47 108 ASP A O 1
ATOM 818 N N . LEU A 1 109 ? -14.018 6.187 -5.322 1.00 52.22 109 LEU A N 1
ATOM 819 C CA . LEU A 1 109 ? -12.645 6.456 -5.725 1.00 52.22 109 LEU A CA 1
ATOM 820 C C . LEU A 1 109 ? -12.480 6.412 -7.243 1.00 52.22 109 LEU A C 1
ATOM 822 O O . LEU A 1 109 ? -11.379 6.729 -7.688 1.00 52.22 109 LEU A O 1
ATOM 826 N N . GLY A 1 110 ? -13.552 6.105 -7.991 1.00 39.19 110 GLY A N 1
ATOM 827 C CA . GLY A 1 110 ? -13.627 6.119 -9.442 1.00 39.19 110 GLY A CA 1
ATOM 828 C C . GLY A 1 110 ? -12.665 5.123 -10.099 1.00 39.19 110 GLY A C 1
ATOM 829 O O . GLY A 1 110 ? -11.495 5.023 -9.728 1.00 39.19 110 GLY A O 1
ATOM 830 N N . PRO A 1 111 ? -13.086 4.381 -11.132 1.00 44.72 111 PRO A N 1
ATOM 831 C CA . PRO A 1 111 ? -12.127 3.660 -11.940 1.00 44.72 111 PRO A CA 1
ATOM 832 C C . PRO A 1 111 ? -11.368 4.689 -12.785 1.00 44.72 111 PRO A C 1
ATOM 834 O O . PRO A 1 111 ? -11.828 5.073 -13.860 1.00 44.72 111 PRO A O 1
ATOM 837 N N . ASP A 1 112 ? -10.174 5.091 -12.351 1.00 48.84 112 ASP A N 1
ATOM 838 C CA . ASP A 1 112 ? -9.123 5.478 -13.298 1.00 48.84 112 ASP A CA 1
ATOM 839 C C . ASP A 1 112 ? -8.737 4.196 -14.050 1.00 48.84 112 ASP A C 1
ATOM 841 O O . ASP A 1 112 ? -7.795 3.498 -13.688 1.00 48.84 112 ASP A O 1
ATOM 845 N N . THR A 1 113 ? -9.612 3.815 -14.992 1.00 49.47 113 THR A N 1
ATOM 846 C CA . THR A 1 113 ? -9.537 2.673 -15.911 1.00 49.47 113 THR A CA 1
ATOM 847 C C . THR A 1 113 ? -8.780 1.477 -15.339 1.00 49.47 113 THR A C 1
ATOM 849 O O . THR A 1 113 ? -7.637 1.229 -15.722 1.00 49.47 113 THR A O 1
ATOM 852 N N . ALA A 1 114 ? -9.410 0.714 -14.438 1.00 55.50 114 ALA A N 1
ATOM 853 C CA . ALA A 1 114 ? -8.931 -0.639 -14.179 1.00 55.50 114 ALA A CA 1
ATOM 854 C C . ALA A 1 114 ? -8.918 -1.367 -15.537 1.00 55.50 114 ALA A C 1
ATOM 856 O O . ALA A 1 114 ? -9.957 -1.387 -16.203 1.00 55.50 114 ALA A O 1
ATOM 857 N N . PRO A 1 115 ? -7.766 -1.866 -16.009 1.00 62.06 115 PRO A N 1
ATOM 858 C CA . PRO A 1 115 ? -7.690 -2.475 -17.326 1.00 62.06 115 PRO A CA 1
ATOM 859 C C . PRO A 1 115 ? -8.646 -3.672 -17.398 1.00 62.06 115 PRO A C 1
ATOM 861 O O . PRO A 1 115 ? -8.741 -4.455 -16.449 1.00 62.06 115 PRO A O 1
ATOM 864 N N . ASP A 1 116 ? -9.349 -3.814 -18.526 1.00 70.12 116 ASP A N 1
ATOM 865 C CA . ASP A 1 116 ? -10.170 -4.988 -18.836 1.00 70.12 116 ASP A CA 1
ATOM 866 C C . ASP A 1 116 ? -9.239 -6.201 -19.017 1.00 70.12 116 ASP A C 1
ATOM 868 O O . ASP A 1 116 ? -8.821 -6.538 -20.126 1.00 70.12 116 ASP A O 1
ATOM 872 N N . GLY A 1 117 ? -8.840 -6.831 -17.913 1.00 88.31 117 GLY A N 1
ATOM 873 C CA . GLY A 1 117 ? -7.934 -7.971 -17.935 1.00 88.31 117 GLY A CA 1
ATOM 874 C C . GLY A 1 117 ? -7.365 -8.355 -16.567 1.00 88.31 117 GLY A C 1
ATOM 875 O O . GLY A 1 117 ? -7.609 -7.664 -15.573 1.00 88.31 117 GLY A O 1
ATOM 876 N N . PRO A 1 118 ? -6.609 -9.467 -16.518 1.00 95.56 118 PRO A N 1
ATOM 877 C CA . PRO A 1 118 ? -5.884 -9.897 -15.329 1.00 95.56 118 PRO A CA 1
ATOM 878 C C . PRO A 1 118 ? -5.043 -8.782 -14.714 1.00 95.56 118 PRO A C 1
ATOM 880 O O . PRO A 1 118 ? -4.484 -7.961 -15.448 1.00 95.56 118 PRO A O 1
ATOM 883 N N . VAL A 1 119 ? -4.913 -8.790 -13.387 1.00 96.38 119 VAL A N 1
ATOM 884 C CA . VAL A 1 119 ? -3.943 -7.931 -12.696 1.00 96.38 119 VAL A CA 1
ATOM 885 C C . VAL A 1 119 ? -2.545 -8.089 -13.289 1.00 96.38 119 VAL A C 1
ATOM 887 O O . VAL A 1 119 ? -2.154 -9.180 -13.704 1.00 96.38 119 VAL A O 1
ATOM 890 N N . GLN A 1 120 ? -1.815 -6.983 -13.380 1.00 96.50 120 GLN A N 1
ATOM 891 C CA . GLN A 1 120 ? -0.408 -6.965 -13.772 1.00 96.50 120 GLN A CA 1
ATOM 892 C C . GLN A 1 120 ? 0.447 -6.511 -12.589 1.00 96.50 120 GLN A C 1
ATOM 894 O O . GLN A 1 120 ? -0.034 -5.795 -11.713 1.00 96.50 120 GLN A O 1
ATOM 899 N N . GLU A 1 121 ? 1.724 -6.899 -12.567 1.00 96.81 121 GLU A N 1
ATOM 900 C CA . GLU A 1 121 ? 2.673 -6.360 -11.588 1.00 96.81 121 GLU A CA 1
ATOM 901 C C . GLU A 1 121 ? 2.670 -4.822 -11.663 1.00 96.81 121 GLU A C 1
ATOM 903 O O . GLU A 1 121 ? 2.637 -4.250 -12.753 1.00 96.81 121 GLU A O 1
ATOM 908 N N . LEU A 1 122 ? 2.699 -4.159 -10.504 1.00 97.75 122 LEU A N 1
ATOM 909 C CA . LEU A 1 122 ? 2.581 -2.704 -10.340 1.00 97.75 122 LEU A CA 1
ATOM 910 C C . LEU A 1 122 ? 1.192 -2.101 -10.625 1.00 97.75 122 LEU A C 1
ATOM 912 O O . LEU A 1 122 ? 1.047 -0.868 -10.625 1.00 97.75 122 LEU A O 1
ATOM 916 N N . ASP A 1 123 ? 0.156 -2.922 -10.823 1.00 97.56 123 ASP A N 1
ATOM 917 C CA . ASP A 1 123 ? -1.224 -2.446 -10.733 1.00 97.56 123 ASP A CA 1
ATOM 918 C C . ASP A 1 123 ? -1.487 -1.902 -9.323 1.00 97.56 123 ASP A C 1
ATOM 920 O O . ASP A 1 123 ? -1.118 -2.510 -8.319 1.00 97.56 123 ASP A O 1
ATOM 924 N N . VAL A 1 124 ? -2.151 -0.748 -9.254 1.00 97.88 124 VAL A N 1
ATOM 925 C CA . VAL A 1 124 ? -2.544 -0.095 -8.002 1.00 97.88 124 VAL A CA 1
ATOM 926 C C . VAL A 1 124 ? -4.063 -0.020 -7.955 1.00 97.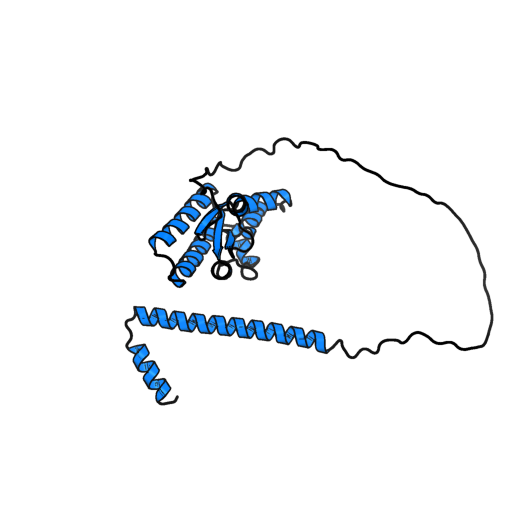88 124 VAL A C 1
ATOM 928 O O . VAL A 1 124 ? -4.697 0.483 -8.884 1.00 97.88 124 VAL A O 1
ATOM 931 N N . GLY A 1 125 ? -4.648 -0.503 -6.865 1.00 96.81 125 GLY A N 1
ATOM 932 C CA . GLY A 1 125 ? -6.093 -0.643 -6.722 1.00 96.81 125 GLY A CA 1
ATOM 933 C C . GLY A 1 125 ? -6.529 -0.710 -5.267 1.00 96.81 125 GLY A C 1
ATOM 934 O O . GLY A 1 125 ? -5.696 -0.764 -4.365 1.00 96.81 125 GLY A O 1
ATOM 935 N N . THR A 1 126 ? -7.836 -0.739 -5.013 1.00 97.69 126 THR A N 1
ATOM 936 C CA . THR A 1 126 ? -8.299 -1.330 -3.746 1.00 97.69 126 THR A CA 1
ATOM 937 C C . THR A 1 126 ? -8.032 -2.835 -3.767 1.00 97.69 126 THR A C 1
ATOM 939 O O . THR A 1 126 ? -8.040 -3.454 -4.835 1.00 97.69 126 THR A O 1
ATOM 942 N N . TYR A 1 127 ? -7.841 -3.460 -2.604 1.00 97.44 127 TYR A N 1
ATOM 943 C CA . TYR A 1 127 ? -7.692 -4.918 -2.528 1.00 97.44 127 TYR A CA 1
ATOM 944 C C . TYR A 1 127 ? -8.834 -5.648 -3.246 1.00 97.44 127 TYR A C 1
ATOM 946 O O . TYR A 1 127 ? -8.610 -6.613 -3.973 1.00 97.44 127 TYR A O 1
ATOM 954 N N . ARG A 1 128 ? -10.070 -5.160 -3.092 1.00 96.75 128 ARG A N 1
ATOM 955 C CA . ARG A 1 128 ? -11.251 -5.711 -3.767 1.00 96.75 128 ARG A CA 1
ATOM 956 C C . ARG A 1 128 ? -11.143 -5.638 -5.292 1.00 96.75 128 ARG A C 1
ATOM 958 O O . ARG A 1 128 ? -11.439 -6.626 -5.958 1.00 96.75 128 ARG A O 1
ATOM 965 N N . GLU A 1 129 ? -10.753 -4.488 -5.841 1.00 95.88 129 GLU A N 1
ATOM 966 C CA . GLU A 1 129 ? -10.576 -4.291 -7.289 1.00 95.88 129 GLU A CA 1
ATOM 967 C C . GLU A 1 129 ? -9.530 -5.240 -7.868 1.00 95.88 129 GLU A C 1
ATOM 969 O O . GLU A 1 129 ? -9.754 -5.850 -8.915 1.00 95.88 129 GLU A O 1
ATOM 974 N N . LEU A 1 130 ? -8.399 -5.357 -7.176 1.00 96.12 130 LEU A N 1
ATOM 975 C CA . LEU A 1 130 ? -7.274 -6.191 -7.571 1.00 96.12 130 LEU A CA 1
ATOM 976 C C . LEU A 1 130 ? -7.631 -7.678 -7.513 1.00 96.12 130 LEU A C 1
ATOM 978 O O . LEU A 1 130 ? -7.565 -8.379 -8.521 1.00 96.12 130 LEU A O 1
ATOM 982 N N . ARG A 1 131 ? -8.162 -8.135 -6.377 1.00 95.50 131 ARG A N 1
ATOM 983 C CA . ARG A 1 131 ? -8.598 -9.522 -6.175 1.00 95.50 131 ARG A CA 1
ATOM 984 C C . ARG A 1 131 ? -9.623 -9.992 -7.208 1.00 95.50 131 ARG A C 1
ATOM 986 O O . ARG A 1 131 ? -9.634 -11.155 -7.594 1.00 95.50 131 ARG A O 1
ATOM 993 N N . ASN A 1 132 ? -10.503 -9.106 -7.674 1.00 95.31 132 ASN A N 1
ATOM 994 C CA . ASN A 1 132 ? -11.504 -9.455 -8.687 1.00 95.31 132 ASN A CA 1
ATOM 995 C C . ASN A 1 132 ? -10.897 -9.784 -10.064 1.00 95.31 132 ASN A C 1
ATOM 997 O O . ASN A 1 132 ? -11.584 -10.372 -10.899 1.00 95.31 132 ASN A O 1
ATOM 1001 N N . ARG A 1 133 ? -9.638 -9.403 -10.304 1.00 94.94 133 ARG A N 1
ATOM 1002 C CA . ARG A 1 133 ? -8.890 -9.639 -11.546 1.00 94.94 133 ARG A CA 1
ATOM 1003 C C . ARG A 1 133 ? -7.692 -10.585 -11.339 1.00 94.94 133 ARG A C 1
ATOM 1005 O O . ARG A 1 133 ? -6.892 -10.741 -12.258 1.00 94.94 133 ARG A O 1
ATOM 1012 N N . GLU A 1 134 ? -7.566 -11.197 -10.160 1.00 94.75 134 GLU A N 1
ATOM 1013 C CA . GLU A 1 134 ? -6.496 -12.140 -9.797 1.00 94.75 134 GLU A CA 1
ATOM 1014 C C . GLU A 1 134 ? -6.509 -13.388 -10.696 1.00 94.75 134 GLU A C 1
ATOM 1016 O O . GLU A 1 134 ? -7.576 -13.920 -11.032 1.00 94.75 134 GLU A O 1
ATOM 1021 N N . VAL A 1 135 ? -5.325 -13.899 -11.052 1.00 95.81 135 VAL A N 1
ATOM 1022 C CA . VAL A 1 135 ? -5.173 -15.181 -11.747 1.00 95.81 135 VAL A CA 1
ATOM 1023 C C . VAL A 1 135 ? -4.428 -16.168 -10.859 1.00 95.81 135 VAL A C 1
ATOM 1025 O O . VAL A 1 135 ? -3.262 -16.003 -10.532 1.00 95.81 135 VAL A O 1
ATOM 1028 N N . VAL A 1 136 ? -5.084 -17.275 -10.512 1.00 93.56 136 VAL A N 1
ATOM 1029 C CA . VAL A 1 136 ? -4.468 -18.301 -9.661 1.00 93.56 136 VAL A CA 1
ATOM 1030 C C . VAL A 1 136 ? -3.184 -18.843 -10.299 1.00 93.56 136 VAL A C 1
ATOM 1032 O O . VAL A 1 136 ? -3.221 -19.450 -11.371 1.00 93.56 136 VAL A O 1
ATOM 1035 N N . GLY A 1 137 ? -2.068 -18.699 -9.583 1.00 93.75 137 GLY A N 1
ATOM 1036 C CA . GLY A 1 137 ? -0.767 -19.236 -9.980 1.00 93.75 137 GLY A CA 1
ATOM 1037 C C . GLY A 1 137 ? 0.067 -18.318 -10.875 1.00 93.75 137 GLY A C 1
ATOM 1038 O O . GLY A 1 137 ? 1.051 -18.794 -11.440 1.00 93.75 137 GLY A O 1
ATOM 1039 N N . ASP A 1 138 ? -0.297 -17.039 -11.003 1.00 94.00 138 ASP A N 1
ATOM 1040 C CA . ASP A 1 138 ? 0.528 -16.016 -11.664 1.00 94.00 138 ASP A CA 1
ATOM 1041 C C . ASP A 1 138 ? 1.732 -15.553 -10.815 1.00 94.00 138 ASP A C 1
ATOM 1043 O O . ASP A 1 138 ? 2.686 -15.000 -11.359 1.00 94.00 138 ASP A O 1
ATOM 1047 N N . GLY A 1 139 ? 1.726 -15.848 -9.510 1.00 95.88 139 GLY A N 1
ATOM 1048 C CA . GLY A 1 139 ? 2.797 -15.482 -8.581 1.00 95.88 139 GLY A CA 1
ATOM 1049 C C . GLY A 1 139 ? 2.752 -14.018 -8.140 1.00 95.88 139 GLY A C 1
ATOM 1050 O O . GLY A 1 139 ? 3.766 -13.510 -7.660 1.00 95.88 139 GLY A O 1
ATOM 1051 N N . LEU A 1 140 ? 1.612 -13.344 -8.325 1.00 97.44 140 LEU A N 1
ATOM 1052 C CA . LEU A 1 140 ? 1.364 -11.993 -7.837 1.00 97.44 140 LEU A CA 1
ATOM 1053 C C . LEU A 1 140 ? 0.671 -12.022 -6.468 1.00 97.44 140 LEU A C 1
ATOM 1055 O O . LEU A 1 140 ? -0.095 -12.929 -6.139 1.00 97.44 140 LEU A O 1
ATOM 1059 N N . GLN A 1 141 ? 0.980 -11.023 -5.645 1.00 97.31 141 GLN A N 1
ATOM 1060 C CA . GLN A 1 141 ? 0.405 -10.813 -4.325 1.00 97.31 141 GLN A CA 1
ATOM 1061 C C . GLN A 1 141 ? 0.028 -9.347 -4.120 1.00 97.31 141 GLN A C 1
ATOM 1063 O O . GLN A 1 141 ? 0.752 -8.428 -4.506 1.00 97.31 141 GLN A O 1
ATOM 1068 N N . HIS A 1 142 ? -1.072 -9.153 -3.395 1.00 97.38 142 HIS A N 1
ATOM 1069 C CA . HIS A 1 142 ? -1.587 -7.842 -3.024 1.00 97.38 142 HIS A CA 1
ATOM 1070 C C . HIS A 1 142 ? -0.870 -7.297 -1.779 1.00 97.38 142 HIS A C 1
ATOM 1072 O O . HIS A 1 142 ? -1.072 -7.794 -0.665 1.00 97.38 142 HIS A O 1
ATOM 1078 N N . ASP A 1 143 ? -0.079 -6.239 -1.937 1.00 98.06 143 ASP A N 1
ATOM 1079 C CA . ASP A 1 143 ? 0.560 -5.553 -0.817 1.00 98.06 143 ASP A CA 1
ATOM 1080 C C . ASP A 1 143 ? -0.236 -4.328 -0.379 1.00 98.06 143 ASP A C 1
ATOM 1082 O O . ASP A 1 143 ? -0.351 -3.362 -1.129 1.00 98.06 143 ASP A O 1
ATOM 1086 N N . HIS A 1 144 ? -0.775 -4.352 0.838 1.00 98.31 144 HIS A N 1
ATOM 1087 C CA . HIS A 1 144 ? -1.554 -3.237 1.371 1.00 98.31 144 HIS A CA 1
ATOM 1088 C C . HIS A 1 144 ? -0.639 -2.124 1.858 1.00 98.31 144 HIS A C 1
ATOM 1090 O O . HIS A 1 144 ? 0.216 -2.346 2.721 1.00 98.31 144 HIS A O 1
ATOM 1096 N N . ILE A 1 145 ? -0.881 -0.911 1.370 1.00 97.69 145 ILE A N 1
ATOM 1097 C CA . ILE A 1 145 ? -0.111 0.263 1.756 1.00 97.69 145 ILE A CA 1
ATOM 1098 C C . ILE A 1 145 ? -1.080 1.378 2.175 1.00 97.69 145 ILE A C 1
ATOM 1100 O O . ILE A 1 145 ? -1.839 1.833 1.323 1.00 97.69 145 ILE A O 1
ATOM 1104 N N . PRO A 1 146 ? -1.067 1.844 3.442 1.00 97.88 146 PRO A N 1
ATOM 1105 C CA . PRO A 1 146 ? -0.351 1.252 4.576 1.00 97.88 146 PRO A CA 1
ATOM 1106 C C . PRO A 1 146 ? -0.937 -0.123 4.950 1.00 97.88 146 PRO A C 1
ATOM 1108 O O . PRO A 1 146 ? -2.022 -0.491 4.502 1.00 97.88 146 PRO A O 1
ATOM 1111 N N . SER A 1 147 ? -0.241 -0.892 5.796 1.00 97.69 147 SER A N 1
ATOM 1112 C CA . SER A 1 147 ? -0.698 -2.253 6.133 1.00 97.69 147 SER A CA 1
ATOM 1113 C C . SER A 1 147 ? -2.126 -2.296 6.695 1.00 97.69 147 SER A C 1
ATOM 1115 O O . SER A 1 147 ? -2.504 -1.467 7.529 1.00 97.69 147 SER A O 1
ATOM 1117 N N . SER A 1 148 ? -2.896 -3.327 6.328 1.00 97.31 148 SER A N 1
ATOM 1118 C CA . SER A 1 148 ? -4.278 -3.509 6.803 1.00 97.31 148 SER A CA 1
ATOM 1119 C C . SER A 1 148 ? -4.383 -3.521 8.328 1.00 97.31 148 SER A C 1
ATOM 1121 O O . SER A 1 148 ? -5.340 -2.989 8.883 1.00 97.31 148 SER A O 1
ATOM 1123 N N . ALA A 1 149 ? -3.376 -4.062 9.023 1.00 98.12 149 ALA A N 1
ATOM 1124 C CA . ALA A 1 149 ? -3.330 -4.068 10.483 1.00 98.12 149 ALA A CA 1
ATOM 1125 C C . ALA A 1 149 ? -3.280 -2.649 11.079 1.00 98.12 149 ALA A C 1
ATOM 1127 O O . ALA A 1 149 ? -3.988 -2.373 12.045 1.00 98.12 149 ALA A O 1
ATOM 1128 N N . ALA A 1 150 ? -2.504 -1.734 10.485 1.00 98.50 150 ALA A N 1
ATOM 1129 C CA . ALA A 1 150 ? -2.455 -0.337 10.917 1.00 98.50 150 ALA A CA 1
ATOM 1130 C C . ALA A 1 150 ? -3.783 0.388 10.644 1.00 98.50 150 ALA A C 1
ATOM 1132 O O . ALA A 1 150 ? -4.259 1.129 11.502 1.00 98.50 150 ALA A O 1
ATOM 1133 N N . ILE A 1 151 ? -4.420 0.128 9.495 1.00 98.50 151 ILE A N 1
ATOM 1134 C CA . ILE A 1 151 ? -5.728 0.704 9.133 1.00 98.50 151 ILE A CA 1
ATOM 1135 C C . ILE A 1 151 ? -6.818 0.257 10.116 1.00 98.50 151 ILE A C 1
ATOM 1137 O O . ILE A 1 151 ? -7.569 1.084 10.633 1.00 98.50 151 ILE A O 1
ATOM 1141 N N . ILE A 1 152 ? -6.884 -1.046 10.405 1.00 98.50 152 ILE A N 1
ATOM 1142 C CA . ILE A 1 152 ? -7.815 -1.625 11.384 1.00 98.50 152 ILE A CA 1
ATOM 1143 C C . ILE A 1 152 ? -7.580 -0.993 12.754 1.00 98.50 152 ILE A C 1
ATOM 1145 O O . ILE A 1 152 ? -8.514 -0.473 13.366 1.00 98.50 152 ILE A O 1
ATOM 1149 N N . ARG A 1 153 ? -6.322 -0.960 13.204 1.00 98.56 153 ARG A N 1
ATOM 1150 C CA . ARG A 1 153 ? -5.960 -0.409 14.508 1.00 98.56 153 ARG A CA 1
ATOM 1151 C C . ARG A 1 153 ? -6.302 1.076 14.631 1.00 98.56 153 ARG A C 1
ATOM 1153 O O . ARG A 1 153 ? -6.802 1.498 15.672 1.00 98.56 153 ARG A O 1
ATOM 1160 N N . ALA A 1 154 ? -6.074 1.862 13.582 1.00 98.50 154 ALA A N 1
ATOM 1161 C CA . ALA A 1 154 ? -6.438 3.276 13.553 1.00 98.50 154 ALA A CA 1
ATOM 1162 C C . ALA A 1 154 ? -7.947 3.458 13.747 1.00 98.50 154 ALA A C 1
ATOM 1164 O O . ALA A 1 154 ? -8.377 4.295 14.544 1.00 98.50 154 ALA A O 1
ATOM 1165 N N . LYS A 1 155 ? -8.759 2.624 13.086 1.00 98.44 155 LYS A N 1
ATOM 1166 C CA . LYS A 1 155 ? -10.215 2.688 13.216 1.00 98.44 155 LYS A CA 1
ATOM 1167 C C . LYS A 1 155 ? -10.707 2.252 14.597 1.00 98.44 155 LYS A C 1
ATOM 1169 O O . LYS A 1 155 ? -11.642 2.848 15.125 1.00 98.44 155 LYS A O 1
ATOM 1174 N N . GLU A 1 156 ? -10.068 1.267 15.220 1.00 98.56 156 GLU A N 1
ATOM 1175 C CA . GLU A 1 156 ? -10.364 0.893 16.610 1.00 98.56 156 GLU A CA 1
ATOM 1176 C C . GLU A 1 156 ? -10.056 2.025 17.596 1.00 98.56 156 GLU A C 1
ATOM 1178 O O . GLU A 1 156 ? -10.840 2.277 18.512 1.00 98.56 156 GLU A O 1
ATOM 1183 N N . ILE A 1 157 ? -8.937 2.734 17.399 1.00 98.12 157 ILE A N 1
ATOM 1184 C CA . ILE A 1 157 ? -8.577 3.915 18.199 1.00 98.12 157 ILE A CA 1
ATOM 1185 C C . ILE A 1 157 ? -9.623 5.020 18.015 1.00 98.12 157 ILE A C 1
ATOM 1187 O O . ILE A 1 157 ? -10.073 5.595 19.004 1.00 98.12 157 ILE A O 1
ATOM 1191 N N . GLU A 1 158 ? -10.035 5.288 16.773 1.00 97.50 158 GLU A N 1
ATOM 1192 C CA . GLU A 1 158 ? -11.063 6.283 16.443 1.00 97.50 158 GLU A CA 1
ATOM 1193 C C . GLU A 1 158 ? -12.402 5.977 17.135 1.00 97.50 158 GLU A C 1
ATOM 1195 O O . GLU A 1 158 ? -13.037 6.873 17.691 1.00 97.50 158 GLU A O 1
ATOM 1200 N N . LEU A 1 159 ? -12.830 4.710 17.126 1.00 98.00 159 LEU A N 1
ATOM 1201 C CA . LEU A 1 159 ? -14.114 4.285 17.690 1.00 98.00 159 LEU A CA 1
ATOM 1202 C C . LEU A 1 159 ? -14.070 4.011 19.201 1.00 98.00 159 LEU A C 1
ATOM 1204 O O . LEU A 1 159 ? -15.124 3.929 19.833 1.00 98.00 159 LEU A O 1
ATOM 1208 N N . GLY A 1 160 ? -12.882 3.825 19.780 1.00 98.25 160 GLY A N 1
ATOM 1209 C CA . GLY A 1 160 ? -12.708 3.447 21.185 1.00 98.25 160 GLY A CA 1
ATOM 1210 C C . GLY A 1 160 ? -13.192 2.030 21.518 1.00 98.25 160 GLY A C 1
ATOM 1211 O O . GLY A 1 160 ? -13.501 1.747 22.677 1.00 98.25 160 GLY A O 1
ATOM 1212 N N . ARG A 1 161 ? -13.290 1.145 20.519 1.00 98.25 161 ARG A N 1
ATOM 1213 C CA . ARG A 1 161 ? -13.691 -0.265 20.663 1.00 98.25 161 ARG A CA 1
ATOM 1214 C C . ARG A 1 161 ? -13.042 -1.137 19.590 1.00 98.25 161 ARG A C 1
ATOM 1216 O O . ARG A 1 161 ? -12.626 -0.627 18.555 1.00 98.25 161 ARG A O 1
ATOM 1223 N N . GLU A 1 162 ? -13.048 -2.447 19.810 1.00 97.12 162 GLU A N 1
ATOM 1224 C CA . GLU A 1 162 ? -12.694 -3.423 18.774 1.00 97.12 162 GLU A CA 1
ATOM 1225 C C . GLU A 1 162 ? -13.708 -3.407 17.623 1.00 97.12 162 GLU A C 1
ATOM 1227 O O . GLU A 1 162 ? -14.908 -3.140 17.810 1.00 97.12 162 GLU A O 1
ATOM 1232 N N . LEU A 1 163 ? -13.216 -3.708 16.424 1.00 97.19 163 LEU A N 1
ATOM 1233 C CA . LEU A 1 163 ? -14.052 -3.858 15.242 1.00 97.19 163 LEU A CA 1
ATOM 1234 C C . LEU A 1 163 ? -14.717 -5.231 15.180 1.00 97.19 163 LEU A C 1
ATOM 1236 O O . LEU A 1 163 ? -14.182 -6.256 15.599 1.00 97.19 163 LEU A O 1
ATOM 1240 N N . THR A 1 164 ? -15.903 -5.258 14.585 1.00 98.19 164 THR A N 1
ATOM 1241 C CA . THR A 1 164 ? -16.544 -6.505 14.180 1.00 98.19 164 THR A CA 1
ATOM 1242 C C . THR A 1 164 ? -15.803 -7.125 12.996 1.00 98.19 164 THR A C 1
ATOM 1244 O O . THR A 1 164 ? -15.073 -6.460 12.261 1.00 98.19 164 THR A O 1
ATOM 1247 N N . ARG A 1 165 ? -16.028 -8.421 12.762 1.00 97.69 165 ARG A N 1
ATOM 1248 C CA . ARG A 1 165 ? -15.433 -9.126 11.615 1.00 97.69 165 ARG A CA 1
ATOM 1249 C C . ARG A 1 165 ? -15.823 -8.512 10.272 1.00 97.69 165 ARG A C 1
ATOM 1251 O O . ARG A 1 165 ? -15.006 -8.516 9.357 1.00 97.69 165 ARG A O 1
ATOM 1258 N N . ASP A 1 166 ? -17.051 -8.012 10.164 1.00 97.62 166 ASP A N 1
ATOM 1259 C CA . ASP A 1 166 ? -17.537 -7.369 8.946 1.00 97.62 166 ASP A CA 1
ATOM 1260 C C . ASP A 1 166 ? -16.811 -6.042 8.711 1.00 97.62 166 ASP A C 1
ATOM 1262 O O . ASP A 1 166 ? -16.261 -5.844 7.636 1.00 97.62 166 ASP A O 1
ATOM 1266 N N . GLU A 1 167 ? -16.675 -5.207 9.746 1.00 98.06 167 GLU A N 1
ATOM 1267 C CA . GLU A 1 167 ? -15.919 -3.948 9.661 1.00 98.06 167 GLU A CA 1
ATOM 1268 C C . GLU A 1 167 ? -14.442 -4.178 9.305 1.00 98.06 167 GLU A C 1
ATOM 1270 O O . GLU A 1 167 ? -13.887 -3.456 8.481 1.00 98.06 167 GLU A O 1
ATOM 1275 N N . ILE A 1 168 ? -13.807 -5.202 9.888 1.00 98.50 168 ILE A N 1
ATOM 1276 C CA . ILE A 1 168 ? -12.424 -5.584 9.559 1.00 98.50 168 ILE A CA 1
ATOM 1277 C C . ILE A 1 168 ? -12.306 -5.971 8.084 1.00 98.50 168 ILE A C 1
ATOM 1279 O O . ILE A 1 168 ? -11.393 -5.516 7.395 1.00 98.50 168 ILE A O 1
ATOM 1283 N N . ARG A 1 169 ? -13.219 -6.820 7.601 1.00 97.62 169 ARG A N 1
ATOM 1284 C CA . ARG A 1 169 ? -13.222 -7.273 6.208 1.00 97.62 169 ARG A CA 1
ATOM 1285 C C . ARG A 1 169 ? -13.428 -6.102 5.255 1.00 97.62 169 ARG A C 1
ATOM 1287 O O . ARG A 1 169 ? -12.732 -6.029 4.248 1.00 97.62 169 ARG A O 1
ATOM 1294 N N . ASP A 1 170 ? -14.363 -5.213 5.558 1.00 97.12 170 ASP A N 1
ATOM 1295 C CA . ASP A 1 170 ? -14.692 -4.096 4.679 1.00 97.12 170 ASP A CA 1
ATOM 1296 C C . ASP A 1 170 ? -13.516 -3.106 4.618 1.00 97.12 170 ASP A C 1
ATOM 1298 O O . ASP A 1 170 ? -13.061 -2.770 3.527 1.00 97.12 170 ASP A O 1
ATOM 1302 N N . LEU A 1 171 ? -12.899 -2.771 5.760 1.00 97.00 171 LEU A N 1
ATOM 1303 C CA . LEU A 1 171 ? -11.674 -1.958 5.789 1.00 97.00 171 LEU A CA 1
ATOM 1304 C C . LEU A 1 171 ? -10.512 -2.584 5.019 1.00 97.00 171 LEU A C 1
ATOM 1306 O O . LEU A 1 171 ? -9.778 -1.864 4.346 1.00 97.00 171 LEU A O 1
ATOM 1310 N N . HIS A 1 172 ? -10.322 -3.898 5.146 1.00 97.69 172 HIS A N 1
ATOM 1311 C CA . HIS A 1 172 ? -9.290 -4.624 4.414 1.00 97.69 172 HIS A CA 1
ATOM 1312 C C . HIS A 1 172 ? -9.553 -4.576 2.906 1.00 97.69 172 HIS A C 1
ATOM 1314 O O . HIS A 1 172 ? -8.657 -4.282 2.127 1.00 97.69 172 HIS A O 1
ATOM 1320 N N . ASN A 1 173 ? -10.790 -4.838 2.486 1.00 96.94 173 ASN A N 1
ATOM 1321 C CA . ASN A 1 173 ? -11.165 -4.856 1.075 1.00 96.94 173 ASN A CA 1
ATOM 1322 C C . ASN A 1 173 ? -11.059 -3.484 0.404 1.00 96.94 173 ASN A C 1
ATOM 1324 O O . ASN A 1 173 ? -10.759 -3.418 -0.788 1.00 96.94 173 ASN A O 1
ATOM 1328 N N . ASP A 1 174 ? -11.297 -2.418 1.163 1.00 96.69 174 ASP A N 1
ATOM 1329 C CA . ASP A 1 174 ? -11.296 -1.043 0.664 1.00 96.69 174 ASP A CA 1
ATOM 1330 C C . ASP A 1 174 ? -9.929 -0.359 0.835 1.00 96.69 174 ASP A C 1
ATOM 1332 O O . ASP A 1 174 ? -9.732 0.779 0.408 1.00 96.69 174 ASP A O 1
ATOM 1336 N N . ALA A 1 175 ? -8.965 -1.027 1.475 1.00 97.44 175 ALA A N 1
ATOM 1337 C CA . ALA A 1 175 ? -7.601 -0.536 1.587 1.00 97.44 175 ALA A CA 1
ATOM 1338 C C . ALA A 1 175 ? -6.881 -0.577 0.233 1.00 97.44 175 ALA A C 1
ATOM 1340 O O . ALA A 1 175 ? -7.113 -1.462 -0.595 1.00 97.44 175 ALA A O 1
ATOM 1341 N N . ILE A 1 176 ? -6.004 0.406 0.021 1.00 98.50 176 ILE A N 1
ATOM 1342 C CA . ILE A 1 176 ? -5.198 0.511 -1.192 1.00 98.50 176 ILE A CA 1
ATOM 1343 C C . ILE A 1 176 ? -4.083 -0.527 -1.141 1.00 98.50 176 ILE A C 1
ATOM 1345 O O . ILE A 1 176 ? -3.435 -0.719 -0.109 1.00 98.50 176 ILE A O 1
ATOM 1349 N N . ALA A 1 177 ? -3.869 -1.187 -2.271 1.00 98.31 177 ALA A N 1
ATOM 1350 C CA . ALA A 1 177 ? -2.830 -2.172 -2.456 1.00 98.31 177 ALA A CA 1
ATOM 1351 C C . ALA A 1 177 ? -2.131 -2.009 -3.812 1.00 98.31 177 ALA A C 1
ATOM 1353 O O . ALA A 1 177 ? -2.643 -1.361 -4.731 1.00 98.31 177 ALA A O 1
ATOM 1354 N N . VAL A 1 178 ? -0.947 -2.606 -3.910 1.00 98.50 178 VAL A N 1
ATOM 1355 C CA . VAL A 1 178 ? -0.168 -2.743 -5.144 1.00 98.50 178 VAL A CA 1
ATOM 1356 C C . VAL A 1 178 ? 0.116 -4.216 -5.416 1.00 98.50 178 VAL A C 1
ATOM 1358 O O . VAL A 1 178 ? 0.368 -4.984 -4.487 1.00 98.50 178 VAL A O 1
ATOM 1361 N N . GLU A 1 179 ? 0.078 -4.607 -6.685 1.00 98.25 179 GLU A N 1
ATOM 1362 C CA . GLU A 1 179 ? 0.449 -5.952 -7.122 1.00 98.25 179 GLU A CA 1
ATOM 1363 C C . GLU A 1 179 ? 1.954 -6.120 -7.213 1.00 98.25 179 GLU A C 1
ATOM 1365 O O . GLU A 1 179 ? 2.632 -5.389 -7.938 1.00 98.25 179 GLU A O 1
ATOM 1370 N N . LEU A 1 180 ? 2.479 -7.122 -6.518 1.00 97.94 180 LEU A N 1
ATOM 1371 C CA . LEU A 1 180 ? 3.899 -7.439 -6.510 1.00 97.94 180 LEU A CA 1
ATOM 1372 C C . LEU A 1 180 ? 4.093 -8.940 -6.648 1.00 97.94 180 LEU A C 1
ATOM 1374 O O . LEU A 1 180 ? 3.407 -9.721 -5.995 1.00 97.94 180 LEU A O 1
ATOM 1378 N N . ARG A 1 181 ? 5.098 -9.354 -7.418 1.00 97.19 181 ARG A N 1
ATOM 1379 C CA . ARG A 1 181 ? 5.570 -10.742 -7.364 1.00 97.19 181 ARG A CA 1
ATOM 1380 C C . ARG A 1 181 ? 6.059 -11.115 -5.964 1.00 97.19 181 ARG A C 1
ATOM 1382 O O . ARG A 1 181 ? 6.545 -10.255 -5.217 1.00 97.19 181 ARG A O 1
ATOM 1389 N N . ASP A 1 182 ? 5.984 -12.403 -5.640 1.00 95.75 182 ASP A N 1
ATOM 1390 C CA . ASP A 1 182 ? 6.348 -12.982 -4.340 1.00 95.75 182 ASP A CA 1
ATOM 1391 C C . ASP A 1 182 ? 7.649 -12.417 -3.747 1.00 95.75 182 ASP A C 1
ATOM 1393 O O . ASP A 1 182 ? 7.700 -12.055 -2.567 1.00 95.75 182 ASP A O 1
ATOM 1397 N N . GLU A 1 183 ? 8.714 -12.315 -4.551 1.00 95.38 183 GLU A N 1
ATOM 1398 C CA . GLU A 1 183 ? 10.018 -11.852 -4.077 1.00 95.38 183 GLU A CA 1
ATOM 1399 C C . GLU A 1 183 ? 10.010 -10.381 -3.661 1.00 95.38 183 GLU A C 1
ATOM 1401 O O . GLU A 1 183 ? 10.739 -10.010 -2.738 1.00 95.38 183 GLU A O 1
ATOM 1406 N N . LEU A 1 184 ? 9.222 -9.539 -4.333 1.00 96.75 184 LEU A N 1
ATOM 1407 C CA . LEU A 1 184 ? 9.094 -8.119 -4.014 1.00 96.75 184 LEU A CA 1
ATOM 1408 C C . LEU A 1 184 ? 8.180 -7.901 -2.812 1.00 96.75 184 LEU A C 1
ATOM 1410 O O . LEU A 1 184 ? 8.572 -7.192 -1.884 1.00 96.75 184 LEU A O 1
ATOM 1414 N N . HIS A 1 185 ? 7.025 -8.571 -2.770 1.00 97.12 185 HIS A N 1
ATOM 1415 C CA . HIS A 1 185 ? 6.122 -8.502 -1.619 1.00 97.12 185 HIS A CA 1
ATOM 1416 C C . HIS A 1 185 ? 6.820 -8.962 -0.327 1.00 97.12 185 HIS A C 1
ATOM 1418 O O . HIS A 1 185 ? 6.693 -8.357 0.740 1.00 97.12 185 HIS A O 1
ATOM 1424 N N . ALA A 1 186 ? 7.674 -9.986 -0.426 1.00 96.75 186 ALA A N 1
ATOM 1425 C CA . ALA A 1 186 ? 8.465 -10.471 0.698 1.00 96.75 186 ALA A CA 1
ATOM 1426 C C . ALA A 1 186 ? 9.499 -9.464 1.234 1.00 96.75 186 ALA A C 1
ATOM 1428 O O . ALA A 1 186 ? 10.090 -9.741 2.281 1.00 96.75 186 ALA A O 1
ATOM 1429 N N . GLN A 1 187 ? 9.721 -8.323 0.567 1.00 96.75 187 GLN A N 1
ATOM 1430 C CA . GLN A 1 187 ? 10.633 -7.246 0.977 1.00 96.75 187 GLN A CA 1
ATOM 1431 C C . GLN A 1 187 ? 9.908 -6.048 1.620 1.00 96.75 187 GLN A C 1
ATOM 1433 O O . GLN A 1 187 ? 10.550 -5.260 2.319 1.00 96.75 187 GLN A O 1
ATOM 1438 N N . SER A 1 188 ? 8.577 -5.968 1.536 1.00 96.44 188 SER A N 1
ATOM 1439 C CA . SER A 1 188 ? 7.757 -4.883 2.104 1.00 96.44 188 SER A CA 1
ATOM 1440 C C . SER A 1 188 ? 7.924 -4.713 3.610 1.00 96.44 188 SER A C 1
ATOM 1442 O O . SER A 1 188 ? 8.082 -5.703 4.324 1.00 96.44 188 SER A O 1
ATOM 1444 N N . ARG A 1 189 ? 7.869 -3.478 4.130 1.00 96.94 189 ARG A N 1
ATOM 1445 C CA . ARG A 1 189 ? 8.152 -3.153 5.548 1.00 96.94 189 ARG A CA 1
ATOM 1446 C C . ARG A 1 189 ? 7.370 -4.023 6.539 1.00 96.94 189 ARG A C 1
ATOM 1448 O O . ARG A 1 189 ? 7.887 -4.361 7.600 1.00 96.94 189 ARG A O 1
ATOM 1455 N N . THR A 1 190 ? 6.145 -4.391 6.180 1.00 95.50 190 THR A N 1
ATOM 1456 C CA . THR A 1 190 ? 5.144 -5.040 7.036 1.00 95.50 190 THR A CA 1
ATOM 1457 C C . THR A 1 190 ? 4.906 -6.515 6.689 1.00 95.50 190 THR A C 1
ATOM 1459 O O . THR A 1 190 ? 3.965 -7.129 7.190 1.00 95.50 190 THR A O 1
ATOM 1462 N N . PHE A 1 191 ? 5.766 -7.135 5.873 1.00 95.31 191 PHE A N 1
ATOM 1463 C CA . PHE A 1 191 ? 5.595 -8.541 5.504 1.00 95.31 191 PHE A CA 1
ATOM 1464 C C . PHE A 1 191 ? 5.811 -9.481 6.699 1.00 95.31 191 PHE A C 1
ATOM 1466 O O . PHE A 1 191 ? 6.895 -9.536 7.298 1.00 95.31 191 PHE A O 1
ATOM 1473 N N . ARG A 1 192 ? 4.787 -10.292 6.992 1.00 91.94 192 ARG A N 1
ATOM 1474 C CA . ARG A 1 192 ? 4.792 -11.333 8.035 1.00 91.94 192 ARG A CA 1
ATOM 1475 C C . ARG A 1 192 ? 5.265 -10.779 9.388 1.00 91.94 192 ARG A C 1
ATOM 1477 O O . ARG A 1 192 ? 4.759 -9.765 9.853 1.00 91.94 192 ARG A O 1
ATOM 1484 N N . GLY A 1 193 ? 6.237 -11.432 10.029 1.00 88.88 193 GLY A N 1
ATOM 1485 C CA . GLY A 1 193 ? 6.707 -11.098 11.377 1.00 88.88 193 GLY A CA 1
ATOM 1486 C C . GLY A 1 193 ? 7.399 -9.738 11.523 1.00 88.88 193 GLY A C 1
ATOM 1487 O O . GLY A 1 193 ? 7.805 -9.404 12.630 1.00 88.88 193 GLY A O 1
ATOM 1488 N N . ARG A 1 194 ? 7.552 -8.958 10.442 1.00 94.31 194 ARG A N 1
ATOM 1489 C CA . ARG A 1 194 ? 8.114 -7.600 10.508 1.00 94.31 194 ARG A CA 1
ATOM 1490 C C . ARG A 1 194 ? 7.101 -6.552 10.969 1.00 94.31 194 ARG A C 1
ATOM 1492 O O . ARG A 1 194 ? 7.515 -5.530 11.502 1.00 94.31 194 ARG A O 1
ATOM 1499 N N . ASN A 1 195 ? 5.798 -6.806 10.824 1.00 96.75 195 ASN A N 1
ATOM 1500 C CA . ASN A 1 195 ? 4.759 -5.896 11.310 1.00 96.75 195 ASN A CA 1
ATOM 1501 C C . ASN A 1 195 ? 4.465 -6.146 12.797 1.00 96.75 195 ASN A C 1
ATOM 1503 O O . ASN A 1 195 ? 3.499 -6.825 13.142 1.00 96.75 195 ASN A O 1
ATOM 1507 N N . THR A 1 196 ? 5.348 -5.674 13.680 1.00 97.44 196 THR A N 1
ATOM 1508 C CA . THR A 1 196 ? 5.178 -5.870 15.129 1.00 97.44 196 THR A CA 1
ATOM 1509 C C . THR A 1 196 ? 4.015 -5.039 15.672 1.00 97.44 196 THR A C 1
ATOM 1511 O O . THR A 1 196 ? 3.612 -4.047 15.064 1.00 97.44 196 THR A O 1
ATOM 1514 N N . GLN A 1 197 ? 3.490 -5.404 16.846 1.00 96.94 197 GLN A N 1
ATOM 1515 C CA . GLN A 1 197 ? 2.396 -4.656 17.472 1.00 96.94 197 GLN A CA 1
ATOM 1516 C C . GLN A 1 197 ? 2.783 -3.195 17.744 1.00 96.94 197 GLN A C 1
ATOM 1518 O O . GLN A 1 197 ? 1.971 -2.297 17.549 1.00 96.94 197 GLN A O 1
ATOM 1523 N N . GLU A 1 198 ? 4.036 -2.941 18.127 1.00 97.50 198 GLU A N 1
ATOM 1524 C CA . GLU A 1 198 ? 4.551 -1.589 18.348 1.00 97.50 198 GLU A CA 1
ATOM 1525 C C . GLU A 1 198 ? 4.564 -0.770 17.055 1.00 97.50 198 GLU A C 1
ATOM 1527 O O . GLU A 1 198 ? 4.235 0.416 17.076 1.00 97.50 198 GLU A O 1
ATOM 1532 N N . GLN A 1 199 ? 4.923 -1.396 15.930 1.00 97.88 199 GLN A N 1
ATOM 1533 C CA . GLN A 1 199 ? 4.879 -0.745 14.626 1.00 97.88 199 GLN A CA 1
ATOM 1534 C C . GLN A 1 199 ? 3.436 -0.467 14.200 1.00 97.88 199 GLN A C 1
ATOM 1536 O O . GLN A 1 199 ? 3.145 0.646 13.774 1.00 97.88 199 GLN A O 1
ATOM 1541 N N . ILE A 1 200 ? 2.526 -1.429 14.383 1.00 98.56 200 ILE A N 1
ATOM 1542 C CA . ILE A 1 200 ? 1.093 -1.261 14.108 1.00 98.56 200 ILE A CA 1
ATOM 1543 C C . ILE A 1 200 ? 0.523 -0.097 14.929 1.00 98.56 200 ILE A C 1
ATOM 1545 O O . ILE A 1 200 ? -0.151 0.766 14.376 1.00 98.56 200 ILE A O 1
ATOM 1549 N N . ASP A 1 201 ? 0.822 -0.029 16.229 1.00 98.19 201 ASP A N 1
ATOM 1550 C CA . ASP A 1 201 ? 0.351 1.043 17.113 1.00 98.19 201 ASP A CA 1
ATOM 1551 C C . ASP A 1 201 ? 0.959 2.412 16.784 1.00 98.19 201 ASP A C 1
ATOM 1553 O O . ASP A 1 201 ? 0.333 3.437 17.062 1.00 98.19 201 ASP A O 1
ATOM 1557 N N . LEU A 1 202 ? 2.179 2.451 16.241 1.00 97.88 202 LEU A N 1
ATOM 1558 C CA . LEU A 1 202 ? 2.808 3.681 15.763 1.00 97.88 202 LEU A CA 1
ATOM 1559 C C . LEU A 1 202 ? 2.169 4.145 14.451 1.00 97.88 202 LEU A C 1
ATOM 1561 O O . LEU A 1 202 ? 1.762 5.300 14.349 1.00 97.88 202 LEU A O 1
ATOM 1565 N N . ASP A 1 203 ? 2.065 3.245 13.475 1.00 98.50 203 ASP A N 1
ATOM 1566 C CA . ASP A 1 203 ? 1.514 3.517 12.149 1.00 98.50 203 ASP A CA 1
ATOM 1567 C C . ASP A 1 203 ? 0.033 3.914 12.233 1.00 98.50 203 ASP A C 1
ATOM 1569 O O . ASP A 1 203 ? -0.399 4.852 11.571 1.00 98.50 203 ASP A O 1
ATOM 1573 N N . ALA A 1 204 ? -0.737 3.286 13.123 1.00 98.50 204 ALA A N 1
ATOM 1574 C CA . ALA A 1 204 ? -2.150 3.595 13.338 1.00 98.50 204 ALA A CA 1
ATOM 1575 C C . ALA A 1 204 ? -2.423 5.018 13.858 1.00 98.50 204 ALA A C 1
ATOM 1577 O O . ALA A 1 204 ? -3.552 5.498 13.767 1.00 98.50 204 ALA A O 1
ATOM 1578 N N . ARG A 1 205 ? -1.421 5.697 14.430 1.00 98.06 205 ARG A N 1
ATOM 1579 C CA . ARG A 1 205 ? -1.560 7.086 14.908 1.00 98.06 205 ARG A CA 1
ATOM 1580 C C . ARG A 1 205 ? -1.410 8.109 13.786 1.00 98.06 205 ARG A C 1
ATOM 1582 O O . ARG A 1 205 ? -1.820 9.250 13.973 1.00 98.06 205 ARG A O 1
ATOM 1589 N N . ASP A 1 206 ? -0.795 7.713 12.674 1.00 98.25 206 ASP A N 1
ATOM 1590 C CA . ASP A 1 206 ? -0.506 8.571 11.528 1.00 98.25 206 ASP A CA 1
ATOM 1591 C C . ASP A 1 206 ? -0.374 7.702 10.267 1.00 98.25 206 ASP A C 1
ATOM 1593 O O . ASP A 1 206 ? 0.729 7.310 9.863 1.00 98.25 206 ASP A O 1
ATOM 1597 N N . LEU A 1 207 ? -1.530 7.361 9.683 1.00 98.44 207 LEU A N 1
ATOM 1598 C CA . LEU A 1 207 ? -1.608 6.552 8.466 1.00 98.44 207 LEU A CA 1
ATOM 1599 C C . LEU A 1 207 ? -0.879 7.210 7.278 1.00 98.44 207 LEU A C 1
ATOM 1601 O O . LEU A 1 207 ? -0.078 6.496 6.674 1.00 98.44 207 LEU A O 1
ATOM 1605 N N . PRO A 1 208 ? -1.017 8.532 7.015 1.00 98.31 208 PRO A N 1
ATOM 1606 C CA . PRO A 1 208 ? -0.219 9.225 5.996 1.00 98.31 208 PRO A CA 1
ATOM 1607 C C . PRO A 1 208 ? 1.283 9.014 6.151 1.00 98.31 208 PRO A C 1
ATOM 1609 O O . PRO A 1 208 ? 1.979 8.639 5.205 1.00 98.31 208 PRO A O 1
ATOM 1612 N N . ALA A 1 209 ? 1.811 9.188 7.364 1.00 98.31 209 ALA A N 1
ATOM 1613 C CA . ALA A 1 209 ? 3.232 8.967 7.589 1.00 98.31 209 ALA A CA 1
ATOM 1614 C C . ALA A 1 209 ? 3.621 7.483 7.458 1.00 98.31 209 ALA A C 1
ATOM 1616 O O . ALA A 1 209 ? 4.747 7.181 7.050 1.00 98.31 209 ALA A O 1
ATOM 1617 N N . ALA A 1 210 ? 2.733 6.552 7.820 1.00 98.50 210 ALA A N 1
ATOM 1618 C CA . ALA A 1 210 ? 2.954 5.118 7.643 1.00 98.50 210 ALA A CA 1
ATOM 1619 C C . ALA A 1 210 ? 3.031 4.728 6.163 1.00 98.50 210 ALA A C 1
ATOM 1621 O O . ALA A 1 210 ? 3.950 3.995 5.783 1.00 98.50 210 ALA A O 1
ATOM 1622 N N . ALA A 1 211 ? 2.125 5.262 5.343 1.00 98.50 211 ALA A N 1
ATOM 1623 C CA . ALA A 1 211 ? 2.084 5.036 3.909 1.00 98.50 211 ALA A CA 1
ATOM 1624 C C . ALA A 1 211 ? 3.342 5.587 3.223 1.00 98.50 211 ALA A C 1
ATOM 1626 O O . ALA A 1 211 ? 3.995 4.862 2.481 1.00 98.50 211 ALA A O 1
ATOM 1627 N N . GLU A 1 212 ? 3.793 6.800 3.567 1.00 98.50 212 GLU A N 1
ATOM 1628 C CA . GLU A 1 212 ? 5.047 7.357 3.027 1.00 98.50 212 GLU A CA 1
ATOM 1629 C C . GLU A 1 212 ? 6.279 6.506 3.364 1.00 98.50 212 GLU A C 1
ATOM 1631 O O . GLU A 1 212 ? 7.165 6.309 2.528 1.00 98.50 212 GLU A O 1
ATOM 1636 N N . ARG A 1 213 ? 6.337 5.939 4.576 1.00 98.56 213 ARG A N 1
ATOM 1637 C CA . ARG A 1 213 ? 7.400 4.990 4.935 1.00 98.56 213 ARG A CA 1
ATOM 1638 C C . ARG A 1 213 ? 7.324 3.703 4.095 1.00 98.56 213 ARG A C 1
ATOM 1640 O O . ARG A 1 213 ? 8.362 3.103 3.828 1.00 98.56 213 ARG A O 1
ATOM 1647 N N . ASP A 1 214 ? 6.128 3.266 3.695 1.00 98.50 214 ASP A N 1
ATOM 1648 C CA . ASP A 1 214 ? 5.931 2.058 2.883 1.00 98.50 214 ASP A CA 1
ATOM 1649 C C . ASP A 1 214 ? 6.312 2.339 1.428 1.00 98.50 214 ASP A C 1
ATOM 1651 O O . ASP A 1 214 ? 7.051 1.556 0.836 1.00 98.50 214 ASP A O 1
ATOM 1655 N N . TYR A 1 215 ? 5.928 3.504 0.896 1.00 98.50 215 TYR A N 1
ATOM 1656 C CA . TYR A 1 215 ? 6.347 3.982 -0.422 1.00 98.50 215 TYR A CA 1
ATOM 1657 C C . TYR A 1 215 ? 7.863 4.069 -0.541 1.00 98.50 215 TYR A C 1
ATOM 1659 O O . TYR A 1 215 ? 8.420 3.638 -1.545 1.00 98.50 215 TYR A O 1
ATOM 1667 N N . ALA A 1 216 ? 8.545 4.592 0.481 1.00 98.56 216 ALA A N 1
ATOM 1668 C CA . ALA A 1 216 ? 10.000 4.692 0.476 1.00 98.56 216 ALA A CA 1
ATOM 1669 C C . ALA A 1 216 ? 10.665 3.311 0.348 1.00 98.56 216 ALA A C 1
ATOM 1671 O O . ALA A 1 216 ? 11.560 3.136 -0.478 1.00 98.56 216 ALA A O 1
ATOM 1672 N N . VAL A 1 217 ? 10.188 2.321 1.112 1.00 98.44 217 VAL A N 1
ATOM 1673 C CA . VAL A 1 217 ? 10.699 0.943 1.050 1.00 98.44 217 VAL A CA 1
ATOM 1674 C C . VAL A 1 217 ? 10.354 0.284 -0.286 1.00 98.44 217 VAL A C 1
ATOM 1676 O O . VAL A 1 217 ? 11.226 -0.323 -0.901 1.00 98.44 217 VAL A O 1
ATOM 1679 N N . LEU A 1 218 ? 9.114 0.426 -0.767 1.00 98.50 218 LEU A N 1
ATOM 1680 C CA . LEU A 1 218 ? 8.693 -0.102 -2.065 1.00 98.50 218 LEU A CA 1
ATOM 1681 C C . LEU A 1 218 ? 9.552 0.470 -3.197 1.00 98.50 218 LEU A C 1
ATOM 1683 O O . LEU A 1 218 ? 10.080 -0.280 -4.012 1.00 98.50 218 LEU A O 1
ATOM 1687 N N . ARG A 1 219 ? 9.740 1.791 -3.213 1.00 98.56 219 ARG A N 1
ATOM 1688 C CA . ARG A 1 219 ? 10.545 2.496 -4.210 1.00 98.56 219 ARG A CA 1
ATOM 1689 C C . ARG A 1 219 ? 11.987 1.999 -4.222 1.00 98.56 219 ARG A C 1
ATOM 1691 O O . ARG A 1 219 ? 12.521 1.727 -5.292 1.00 98.56 219 ARG A O 1
ATOM 1698 N N . GLU A 1 220 ? 12.617 1.863 -3.054 1.00 98.44 220 GLU A N 1
ATOM 1699 C CA . GLU A 1 220 ? 13.972 1.307 -2.950 1.00 98.44 220 GLU A CA 1
ATOM 1700 C C . GLU A 1 220 ? 14.036 -0.135 -3.465 1.00 98.44 220 GLU A C 1
ATOM 1702 O O . GLU A 1 220 ? 14.912 -0.450 -4.270 1.00 98.44 220 GLU A O 1
ATOM 1707 N N . ASN A 1 221 ? 13.082 -0.982 -3.069 1.00 98.00 221 ASN A N 1
ATOM 1708 C CA . ASN A 1 221 ? 13.025 -2.373 -3.513 1.00 98.00 221 ASN A CA 1
ATOM 1709 C C . ASN A 1 221 ? 12.875 -2.472 -5.037 1.00 98.00 221 ASN A C 1
ATOM 1711 O O . ASN A 1 221 ? 13.584 -3.257 -5.662 1.00 98.00 221 ASN A O 1
ATOM 1715 N N . LEU A 1 222 ? 12.002 -1.659 -5.644 1.00 98.00 222 LEU A N 1
ATOM 1716 C CA . LEU A 1 222 ? 11.803 -1.624 -7.095 1.00 98.00 222 LEU A CA 1
ATOM 1717 C C . LEU A 1 222 ? 13.065 -1.157 -7.828 1.00 98.00 222 LEU A C 1
ATOM 1719 O O . LEU A 1 222 ? 13.477 -1.807 -8.788 1.00 98.00 222 LEU A O 1
ATOM 1723 N N . ILE A 1 223 ? 13.734 -0.106 -7.344 1.00 98.00 223 ILE A N 1
ATOM 1724 C CA . ILE A 1 223 ? 15.015 0.357 -7.907 1.00 98.00 223 ILE A CA 1
ATOM 1725 C C . ILE A 1 223 ? 16.071 -0.750 -7.844 1.00 98.00 223 ILE A C 1
ATOM 1727 O O . ILE A 1 223 ? 16.806 -0.965 -8.808 1.00 98.00 223 ILE A O 1
ATOM 1731 N N . ASP A 1 224 ? 16.142 -1.467 -6.724 1.00 97.31 224 ASP A N 1
ATOM 1732 C CA . ASP A 1 224 ? 17.131 -2.520 -6.500 1.00 97.31 224 ASP A CA 1
ATOM 1733 C C . ASP A 1 224 ? 16.896 -3.773 -7.367 1.00 97.31 224 ASP A C 1
ATOM 1735 O O . ASP A 1 224 ? 17.816 -4.586 -7.504 1.00 97.31 224 ASP A O 1
ATOM 1739 N N . THR A 1 225 ? 15.712 -3.944 -7.972 1.00 96.12 225 THR A N 1
ATOM 1740 C CA . THR A 1 225 ? 15.500 -4.993 -8.990 1.00 96.12 225 THR A CA 1
ATOM 1741 C C . THR A 1 225 ? 16.233 -4.686 -10.290 1.00 96.12 225 THR A C 1
ATOM 1743 O O . THR A 1 225 ? 16.780 -5.595 -10.907 1.00 96.12 225 THR A O 1
ATOM 1746 N N . GLY A 1 226 ? 16.271 -3.411 -10.690 1.00 96.75 226 GLY A N 1
ATOM 1747 C CA . GLY A 1 226 ? 16.747 -2.986 -12.006 1.00 96.75 226 GLY A CA 1
ATOM 1748 C C . GLY A 1 226 ? 15.810 -3.333 -13.171 1.00 96.75 226 GLY A C 1
ATOM 1749 O O . GLY A 1 226 ? 16.212 -3.143 -14.317 1.00 96.75 226 GLY A O 1
ATOM 1750 N N . ASP A 1 227 ? 14.594 -3.819 -12.896 1.00 96.69 227 ASP A N 1
ATOM 1751 C CA . ASP A 1 227 ? 13.633 -4.250 -13.922 1.00 96.69 227 ASP A CA 1
ATOM 1752 C C . ASP A 1 227 ? 12.781 -3.091 -14.473 1.00 96.69 227 ASP A C 1
ATOM 1754 O O . ASP A 1 227 ? 12.227 -3.197 -15.567 1.00 96.69 227 ASP A O 1
ATOM 1758 N N . TYR A 1 228 ? 12.709 -1.974 -13.741 1.00 97.06 228 TYR A N 1
ATOM 1759 C CA . TYR A 1 228 ? 11.872 -0.814 -14.059 1.00 97.06 228 TYR A CA 1
ATOM 1760 C C . TYR A 1 228 ? 12.703 0.468 -14.139 1.00 97.06 228 TYR A C 1
ATOM 1762 O O . TYR A 1 228 ? 13.666 0.655 -13.388 1.00 97.06 228 TYR A O 1
ATOM 1770 N N . ASP A 1 229 ? 12.323 1.375 -15.038 1.00 97.75 229 ASP A N 1
ATOM 1771 C CA . ASP A 1 229 ? 12.857 2.732 -15.042 1.00 97.75 229 ASP A CA 1
ATOM 1772 C C . ASP A 1 229 ? 12.271 3.565 -13.883 1.00 97.75 229 ASP A C 1
ATOM 1774 O O . ASP A 1 229 ? 11.254 3.222 -13.280 1.00 97.75 229 ASP A O 1
ATOM 1778 N N . ILE A 1 230 ? 12.945 4.667 -13.548 1.00 97.88 230 ILE A N 1
ATOM 1779 C CA . ILE A 1 230 ? 12.572 5.505 -12.400 1.00 97.88 230 ILE A CA 1
ATOM 1780 C C . ILE A 1 230 ? 11.209 6.183 -12.592 1.00 97.88 230 ILE A C 1
ATOM 1782 O O . ILE A 1 230 ? 10.514 6.378 -11.602 1.00 97.88 230 ILE A O 1
ATOM 1786 N N . GLU A 1 231 ? 10.825 6.519 -13.825 1.00 97.69 231 GLU A N 1
ATOM 1787 C CA . GLU A 1 231 ? 9.548 7.182 -14.120 1.00 97.69 231 GLU A CA 1
ATOM 1788 C C . GLU A 1 231 ? 8.385 6.225 -13.837 1.00 97.69 231 GLU A C 1
ATOM 1790 O O . GLU A 1 231 ? 7.493 6.566 -13.068 1.00 97.69 231 GLU A O 1
ATOM 1795 N N . THR A 1 232 ? 8.474 4.978 -14.308 1.00 98.00 232 THR A N 1
ATOM 1796 C CA . THR A 1 232 ? 7.500 3.919 -13.993 1.00 98.00 232 THR A CA 1
ATOM 1797 C C . THR A 1 232 ? 7.362 3.697 -12.483 1.00 98.00 232 THR A C 1
ATOM 1799 O O . THR A 1 232 ? 6.255 3.528 -11.968 1.00 98.00 232 THR A O 1
ATOM 1802 N N . ILE A 1 233 ? 8.479 3.690 -11.749 1.00 98.50 233 ILE A N 1
ATOM 1803 C CA . ILE A 1 233 ? 8.458 3.520 -10.290 1.00 98.50 233 ILE A CA 1
ATOM 1804 C C . ILE A 1 233 ? 7.773 4.716 -9.619 1.00 98.50 233 ILE A C 1
ATOM 1806 O O . ILE A 1 233 ? 6.919 4.521 -8.755 1.00 98.50 233 ILE A O 1
ATOM 1810 N N . ASP A 1 234 ? 8.139 5.938 -10.000 1.00 98.19 234 ASP A N 1
ATOM 1811 C CA . ASP A 1 234 ? 7.574 7.154 -9.416 1.00 98.19 234 ASP A CA 1
ATOM 1812 C C . ASP A 1 234 ? 6.067 7.271 -9.727 1.00 98.19 234 ASP A C 1
ATOM 1814 O O . ASP A 1 234 ? 5.294 7.578 -8.819 1.00 98.19 234 ASP A O 1
ATOM 1818 N N . ASP A 1 235 ? 5.620 6.869 -10.921 1.00 98.31 235 ASP A N 1
ATOM 1819 C CA . ASP A 1 235 ? 4.200 6.799 -11.299 1.00 98.31 235 ASP A CA 1
ATOM 1820 C C . ASP A 1 235 ? 3.390 5.829 -10.418 1.00 98.31 235 ASP A C 1
ATOM 1822 O O . ASP A 1 235 ? 2.229 6.081 -10.081 1.00 98.31 235 ASP A O 1
ATOM 1826 N N . VAL A 1 236 ? 3.968 4.690 -10.019 1.00 98.25 236 VAL A N 1
ATOM 1827 C CA . VAL A 1 236 ? 3.327 3.762 -9.065 1.00 98.25 236 VAL A CA 1
ATOM 1828 C C . VAL A 1 236 ? 3.175 4.419 -7.698 1.00 98.25 236 VAL A C 1
ATOM 1830 O O . VAL A 1 236 ? 2.099 4.350 -7.097 1.00 98.25 236 VAL A O 1
ATOM 1833 N N . ILE A 1 237 ? 4.235 5.069 -7.211 1.00 98.62 237 ILE A N 1
ATOM 1834 C CA . ILE A 1 237 ? 4.220 5.752 -5.916 1.00 98.62 237 ILE A CA 1
ATOM 1835 C C . ILE A 1 237 ? 3.209 6.900 -5.914 1.00 98.62 237 ILE A C 1
ATOM 1837 O O . ILE A 1 237 ? 2.471 7.054 -4.941 1.00 98.62 237 ILE A O 1
ATOM 1841 N N . ASP A 1 238 ? 3.118 7.670 -6.994 1.00 98.50 238 ASP A N 1
ATOM 1842 C CA . ASP A 1 238 ? 2.173 8.778 -7.092 1.00 98.50 238 ASP A CA 1
ATOM 1843 C C . ASP A 1 238 ? 0.720 8.291 -7.150 1.00 98.50 238 ASP A C 1
ATOM 1845 O O . ASP A 1 238 ? -0.124 8.839 -6.436 1.00 98.50 238 ASP A O 1
ATOM 1849 N N . ARG A 1 239 ? 0.425 7.197 -7.870 1.00 98.19 239 ARG A N 1
ATOM 1850 C CA . ARG A 1 239 ? -0.908 6.560 -7.845 1.00 98.19 239 ARG A CA 1
ATOM 1851 C C . ARG A 1 239 ? -1.290 6.060 -6.450 1.00 98.19 239 ARG A C 1
ATOM 1853 O O . ARG A 1 239 ? -2.435 6.234 -6.025 1.00 98.19 239 ARG A O 1
ATOM 1860 N N . LEU A 1 240 ? -0.348 5.453 -5.724 1.00 98.31 240 LEU A N 1
ATOM 1861 C CA . LEU A 1 240 ? -0.559 5.025 -4.337 1.00 98.31 240 LEU A CA 1
ATOM 1862 C C . LEU A 1 240 ? -0.832 6.221 -3.418 1.00 98.31 240 LEU A C 1
ATOM 1864 O O . LEU A 1 240 ? -1.813 6.214 -2.670 1.00 98.31 240 LEU A O 1
ATOM 1868 N N . ARG A 1 241 ? 0.004 7.261 -3.504 1.00 98.00 241 ARG A N 1
ATOM 1869 C CA . ARG A 1 241 ? -0.114 8.488 -2.709 1.00 98.00 241 ARG A CA 1
ATOM 1870 C C . ARG A 1 241 ? -1.435 9.199 -2.967 1.00 98.00 241 ARG A C 1
ATOM 1872 O O . ARG A 1 241 ? -2.095 9.615 -2.019 1.00 98.00 241 ARG A O 1
ATOM 1879 N N . GLU A 1 242 ? -1.844 9.319 -4.224 1.00 97.56 242 GLU A N 1
ATOM 1880 C CA . GLU A 1 242 ? -3.112 9.943 -4.589 1.00 97.56 242 GLU A CA 1
ATOM 1881 C C . GLU A 1 242 ? -4.302 9.176 -4.000 1.00 97.56 242 GLU A C 1
ATOM 1883 O O . GLU A 1 242 ? -5.155 9.767 -3.332 1.00 97.56 242 GLU A O 1
ATOM 1888 N N . ARG A 1 243 ? -4.353 7.854 -4.201 1.00 97.25 243 ARG A N 1
ATOM 1889 C CA . ARG A 1 243 ? -5.466 7.024 -3.721 1.00 97.25 243 ARG A CA 1
ATOM 1890 C C . ARG A 1 243 ? -5.551 6.987 -2.196 1.00 97.25 243 ARG A C 1
ATOM 1892 O O . ARG A 1 243 ? -6.645 7.141 -1.656 1.00 97.25 243 ARG A O 1
ATOM 1899 N N . ASN A 1 244 ? -4.426 6.843 -1.498 1.00 97.44 244 ASN A N 1
ATOM 1900 C CA . ASN A 1 244 ? -4.413 6.909 -0.036 1.00 97.44 244 ASN A CA 1
ATOM 1901 C C . ASN A 1 244 ? -4.751 8.310 0.483 1.00 97.44 244 ASN A C 1
ATOM 1903 O O . ASN A 1 244 ? -5.558 8.437 1.405 1.00 97.44 244 ASN A O 1
ATOM 1907 N N . GLY A 1 245 ? -4.272 9.363 -0.185 1.00 96.12 245 GLY A N 1
ATOM 1908 C CA . GLY A 1 245 ? -4.600 10.744 0.157 1.00 96.12 245 GLY A CA 1
ATOM 1909 C C . GLY A 1 245 ? -6.103 11.037 0.093 1.00 96.12 245 GLY A C 1
ATOM 1910 O O . GLY A 1 245 ? -6.635 11.704 0.982 1.00 96.12 245 GLY A O 1
ATOM 1911 N N . ARG A 1 246 ? -6.826 10.471 -0.888 1.00 95.50 246 ARG A N 1
ATOM 1912 C CA . ARG A 1 246 ? -8.303 10.558 -0.972 1.00 95.50 246 ARG A CA 1
ATOM 1913 C C . ARG A 1 246 ? -9.010 9.907 0.228 1.00 95.50 246 ARG A C 1
ATOM 1915 O O . ARG A 1 246 ? -10.130 10.292 0.553 1.00 95.50 246 ARG A O 1
ATOM 1922 N N . LEU A 1 247 ? -8.359 8.956 0.900 1.00 92.50 247 LEU A N 1
ATOM 1923 C CA . LEU A 1 247 ? -8.850 8.273 2.103 1.00 92.50 247 LEU A CA 1
ATOM 1924 C C . LEU A 1 247 ? -8.332 8.891 3.415 1.00 92.50 247 LEU A C 1
ATOM 1926 O O . LEU A 1 247 ? -8.660 8.384 4.489 1.00 92.50 247 LEU A O 1
ATOM 1930 N N . GLY A 1 248 ? -7.530 9.960 3.349 1.00 90.25 248 GLY A N 1
ATOM 1931 C CA . GLY A 1 248 ? -6.868 10.549 4.518 1.00 90.25 248 GLY A CA 1
ATOM 1932 C C . GLY A 1 248 ? -5.778 9.650 5.112 1.00 90.25 248 GLY A C 1
ATOM 1933 O O . GLY A 1 248 ? -5.575 9.660 6.328 1.00 90.25 248 GLY A O 1
ATOM 1934 N N . ARG A 1 249 ? -5.132 8.844 4.268 1.00 85.75 249 ARG A N 1
ATOM 1935 C CA . ARG A 1 249 ? -4.097 7.865 4.614 1.00 85.75 249 ARG A CA 1
ATOM 1936 C C . ARG A 1 249 ? -2.812 8.109 3.845 1.00 85.75 249 ARG A C 1
ATOM 1938 O O . ARG A 1 249 ? -2.792 8.985 2.953 1.00 85.75 249 ARG A O 1
#

Secondary structure (DSSP, 8-state):
--HHHHHHHHHHTTS-HHHHHHHHHHHHHHHHHHHHHHHHHHHHHHHHHHHHTTS-PPPPP--------------------------------------------S-----S---SSS--TT-EEEHHHHHTT--TTS-EEEEESS-HHHHHHHHHHHHTSPPPHHHHHHHHHHSEEEEEEHHHHTTSTTSGGGS-HHHHHHHTT-HHHHHHHHHHHHHHHHHHH-SS-HHHHHHHHHHHHHHHHHTT-

Organism: NCBI:txid2053191

pLDDT: mean 74.11, std 26.66, range [27.22, 98.62]

Foldseek 3Di:
DDPVVVVVVVVLVPDDPVVVVVVVVVVVVVVVVVVVVVVVVVVVVVVVVVVVVPPPDDDDDDDDDDDDDDDDDDDDDDDDDDDDDDDDDDDDDDDDDDDDDDDPPPPCLDPPCPDPAADDALDKDQQQSNVVRHDPPPQKDWAFQVDLLLQQVLVCVVVVHHDDPVRSVVSNRRTMTGIDGPVLSCQFCCPDPNVDPVNSNVCSVQVLVSRVVRLVSSLVSVVVVVPDDNVSSVVSSVSNNVSVVVVND